Protein AF-A0A9P6NVT9-F1 (afdb_monomer)

Radius of gyration: 35.94 Å; Cα contacts (8 Å, |Δi|>4): 83; chains: 1; bounding box: 70×38×119 Å

Organism: NCBI:txid708437

Foldseek 3Di:
DVVVVVVVLVVVLVPDDPPDDSVVVSVVVVVVVVLQLDDDDPVVVVVLVVLLVVLVVLLVVLVVVVVVCVVVVNLDQWDQDPVRQIDGPCVNLVSVLSNVLSVLSNVLSVVVVCVSVVNDDCVVSVVSVVVSVVSVVVSVCVVVVSVVVRVVVVVVVVVVVVVVVVVVVVVVVVVVVVVVVVVVVVVVVVVD

Sequence (192 aa):
MLPYISRQVENFISSIPPNTNAYLKTAEYLKALLVQPRPVPQWAKWFDYWVIVAAILMLVQGGYLLYLRIRTRRLQIFGMNSLALFKIEISNAGTILSMSYSALTVVDRIFRQFVRAGFQDQSKQLIIFATKFLVLLMWSCVVVGVGLCLLLCLDYDKRILQGSESTAKQNSVRDVMAHELLVGNNAHMAGL

Mean predicted aligned error: 14.39 Å

Secondary structure (DSSP, 8-state):
-HHHHHHHHHHHHTTS-TTS-HHHHHHHHHHHHHHS-----HHHHHHHHHHHHHHHHHHHHHHHHHHHHHHTT---SEEE-TTS-EEE-HHHHHHHHHHHHHHHHHHHHHHHHHHHTTSS-HHHHHHHHHHHHHHHHHHHHHHHHHHHHHHHHHHHHHHHHHHHHHHHHHHHHHHHHHHHHHHHHHHHHTT-

Solvent-accessible surface area (backbone atoms only — not comparable to full-atom values): 10703 Å² total; per-residue (Å²): 116,69,72,61,53,51,53,54,51,52,58,49,62,75,67,55,60,92,91,52,67,61,67,61,54,48,50,52,48,47,50,53,60,69,70,47,71,74,82,73,56,68,70,60,53,54,52,52,50,51,52,44,52,52,28,51,51,44,30,52,54,26,48,51,54,48,50,54,27,58,76,68,70,61,75,50,53,69,42,67,44,100,82,69,44,83,39,69,37,60,72,54,49,50,36,54,48,48,26,54,50,22,53,47,50,45,52,45,51,54,49,49,52,41,34,64,71,68,78,45,67,67,67,63,52,52,52,51,55,51,51,52,51,50,54,54,50,52,53,50,50,52,54,52,49,52,52,50,52,52,52,53,51,53,53,51,52,53,52,50,54,54,51,52,53,53,51,52,54,52,49,54,54,50,54,54,52,55,50,50,52,54,52,55,54,53,58,63,65,75,75,117

pLDDT: mean 78.31, std 9.19, range [44.03, 92.69]

Structure (mmCIF, N/CA/C/O backbone):
data_AF-A0A9P6NVT9-F1
#
_entry.id   AF-A0A9P6NVT9-F1
#
loop_
_atom_site.group_PDB
_atom_site.id
_atom_site.type_symbol
_atom_site.label_atom_id
_atom_site.label_alt_id
_atom_site.label_comp_id
_atom_site.label_asym_id
_atom_site.label_entity_id
_atom_site.label_seq_id
_atom_site.pdbx_PDB_ins_code
_atom_site.Cartn_x
_atom_site.Cartn_y
_atom_site.Cartn_z
_atom_site.occupancy
_atom_site.B_iso_or_equiv
_atom_site.auth_seq_id
_atom_site.auth_comp_id
_atom_site.auth_asym_id
_atom_site.auth_atom_id
_atom_site.pdbx_PDB_model_num
ATOM 1 N N . MET A 1 1 ? 26.664 -4.234 -10.304 1.00 44.03 1 MET A N 1
ATOM 2 C CA . MET A 1 1 ? 25.949 -3.414 -11.314 1.00 44.03 1 MET A CA 1
ATOM 3 C C . MET A 1 1 ? 26.855 -2.349 -11.946 1.00 44.03 1 MET A C 1
ATOM 5 O O . MET A 1 1 ? 26.974 -2.356 -13.160 1.00 44.03 1 MET A O 1
ATOM 9 N N . LEU A 1 2 ? 27.559 -1.517 -11.167 1.00 51.88 2 LEU A N 1
ATOM 10 C CA . LEU A 1 2 ? 28.620 -0.607 -11.652 1.00 51.88 2 LEU A CA 1
ATOM 11 C C . LEU A 1 2 ? 29.811 -1.272 -12.395 1.00 51.88 2 LEU A C 1
ATOM 13 O O . LEU A 1 2 ? 30.176 -0.764 -13.451 1.00 51.88 2 LEU A O 1
ATOM 17 N N . PRO A 1 3 ? 30.373 -2.422 -11.955 1.00 59.25 3 PRO A N 1
ATOM 18 C CA . PRO A 1 3 ? 31.569 -2.994 -12.598 1.00 59.25 3 PRO A CA 1
ATOM 19 C C . PRO A 1 3 ? 31.325 -3.575 -14.000 1.00 59.25 3 PRO A C 1
ATOM 21 O O . PRO A 1 3 ? 32.262 -3.764 -14.763 1.00 59.25 3 PRO A O 1
ATOM 24 N N . TYR A 1 4 ? 30.072 -3.867 -14.361 1.00 67.38 4 TYR A N 1
ATOM 25 C CA . TYR A 1 4 ? 29.729 -4.337 -15.708 1.00 67.38 4 TYR A CA 1
ATOM 26 C C . TYR A 1 4 ? 29.662 -3.178 -16.711 1.00 67.38 4 TYR A C 1
ATOM 28 O O . TYR A 1 4 ? 30.106 -3.308 -17.847 1.00 67.38 4 TYR A O 1
ATOM 36 N N . ILE A 1 5 ? 29.138 -2.032 -16.265 1.00 65.12 5 ILE A N 1
ATOM 37 C CA . ILE A 1 5 ? 29.040 -0.820 -17.081 1.00 65.12 5 ILE A CA 1
ATOM 38 C C . ILE A 1 5 ? 30.437 -0.243 -17.319 1.00 65.12 5 ILE A C 1
ATOM 40 O O . ILE A 1 5 ? 30.725 0.132 -18.451 1.00 65.12 5 ILE A O 1
ATOM 44 N N . SER A 1 6 ? 31.320 -0.241 -16.307 1.00 71.81 6 SER A N 1
ATOM 45 C CA . SER A 1 6 ? 32.698 0.241 -16.502 1.00 71.81 6 SER A CA 1
ATOM 46 C C . SER A 1 6 ? 33.425 -0.584 -17.565 1.00 71.81 6 SER A C 1
ATOM 48 O O . SER A 1 6 ? 33.927 -0.003 -18.515 1.00 71.81 6 SER A O 1
ATOM 50 N N . ARG A 1 7 ? 33.338 -1.923 -17.525 1.00 72.81 7 ARG A N 1
ATOM 51 C CA . ARG A 1 7 ? 33.960 -2.791 -18.543 1.00 72.81 7 ARG A CA 1
ATOM 52 C C . ARG A 1 7 ? 33.432 -2.564 -19.961 1.00 72.81 7 ARG A C 1
ATOM 54 O O . ARG A 1 7 ? 34.207 -2.600 -20.910 1.00 72.81 7 ARG A O 1
ATOM 61 N N . GLN A 1 8 ? 32.127 -2.342 -20.136 1.00 72.38 8 GLN A N 1
ATOM 62 C CA . GLN A 1 8 ? 31.577 -2.046 -21.467 1.00 72.38 8 GLN A CA 1
ATOM 63 C C . GLN A 1 8 ? 32.012 -0.674 -21.987 1.00 72.38 8 GLN A C 1
ATOM 65 O O . GLN A 1 8 ? 32.278 -0.529 -23.177 1.00 72.38 8 GLN A O 1
ATOM 70 N N . VAL A 1 9 ? 32.089 0.321 -21.103 1.00 76.00 9 VAL A N 1
ATOM 71 C CA . VAL A 1 9 ? 32.542 1.670 -21.454 1.00 76.00 9 VAL A CA 1
ATOM 72 C C . VAL A 1 9 ? 34.045 1.674 -21.747 1.00 76.00 9 VAL A C 1
ATOM 74 O O . VAL A 1 9 ? 34.460 2.266 -22.734 1.00 76.00 9 VAL A O 1
ATOM 77 N N . GLU A 1 10 ? 34.848 0.950 -20.970 1.00 79.00 10 GLU A N 1
ATOM 78 C CA . GLU A 1 10 ? 36.290 0.773 -21.187 1.00 79.00 10 GLU A CA 1
ATOM 79 C C . GLU A 1 10 ? 36.585 0.104 -22.537 1.00 79.00 10 GLU A C 1
ATOM 81 O O . GLU A 1 10 ? 37.401 0.610 -23.307 1.00 79.00 10 GLU A O 1
ATOM 86 N N . ASN A 1 11 ? 35.867 -0.973 -22.873 1.00 79.81 11 ASN A N 1
ATOM 87 C CA . ASN A 1 11 ? 35.994 -1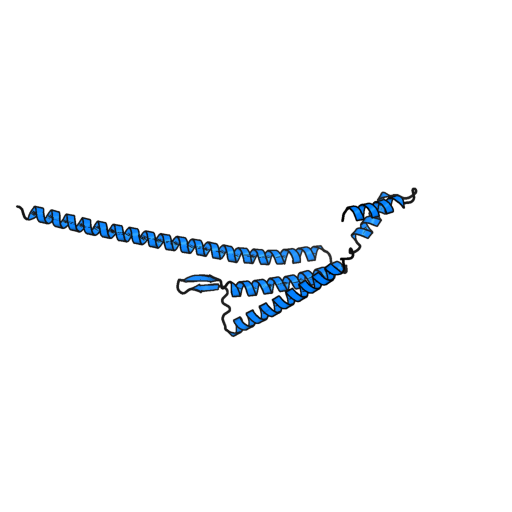.650 -24.168 1.00 79.81 11 ASN A CA 1
ATOM 88 C C . ASN A 1 11 ? 35.531 -0.780 -25.346 1.00 79.81 11 ASN A C 1
ATOM 90 O O . ASN A 1 11 ? 36.027 -0.924 -26.461 1.00 79.81 11 ASN A O 1
ATOM 94 N N . PHE A 1 12 ? 34.568 0.117 -25.121 1.00 79.06 12 PHE A N 1
ATOM 95 C CA . PHE A 1 12 ? 34.131 1.059 -26.145 1.00 79.06 12 PHE A CA 1
ATOM 96 C C . PHE A 1 12 ? 35.175 2.157 -26.363 1.00 79.06 12 PHE A C 1
ATOM 98 O O . PHE A 1 12 ? 35.552 2.404 -27.505 1.00 79.06 12 PHE A O 1
ATOM 105 N N . ILE A 1 13 ? 35.695 2.760 -25.287 1.00 78.06 13 ILE A N 1
ATOM 106 C CA . ILE A 1 13 ? 36.722 3.812 -25.341 1.00 78.06 13 ILE A CA 1
ATOM 107 C C . ILE A 1 13 ? 37.986 3.312 -26.056 1.00 78.06 13 ILE A C 1
ATOM 109 O O . ILE A 1 13 ? 38.545 4.043 -26.871 1.00 78.06 13 ILE A O 1
ATOM 113 N N . SER A 1 14 ? 38.399 2.062 -25.820 1.00 80.12 14 SER A N 1
ATOM 114 C CA . SER A 1 14 ? 39.564 1.461 -26.486 1.00 80.12 14 SER A CA 1
ATOM 115 C C . SER A 1 14 ? 39.353 1.157 -27.977 1.00 80.12 14 SER A C 1
ATOM 117 O O . SER A 1 14 ? 40.328 0.997 -28.706 1.00 80.12 14 SER A O 1
ATOM 119 N N . SER A 1 15 ? 38.102 1.121 -28.451 1.00 83.19 15 SER A N 1
ATOM 120 C CA . SER A 1 15 ? 37.749 0.901 -29.863 1.00 83.19 15 SER A CA 1
ATOM 121 C C . SER A 1 15 ? 37.615 2.192 -30.688 1.00 83.19 15 SER A C 1
ATOM 123 O O . SER A 1 15 ? 37.364 2.135 -31.894 1.00 83.19 15 SER A O 1
ATOM 125 N N . ILE A 1 16 ? 37.762 3.368 -30.062 1.00 81.06 16 ILE A N 1
ATOM 126 C CA . ILE A 1 16 ? 37.580 4.662 -30.733 1.00 81.06 16 ILE A CA 1
ATOM 127 C C . ILE A 1 16 ? 38.804 4.974 -31.614 1.00 81.06 16 ILE A C 1
ATOM 129 O O . ILE A 1 16 ? 39.930 4.984 -31.114 1.00 81.06 16 ILE A O 1
ATOM 133 N N . PRO A 1 17 ? 38.618 5.291 -32.912 1.00 79.81 17 PRO A N 1
ATOM 134 C CA . PRO A 1 17 ? 39.716 5.711 -33.774 1.00 79.81 17 PRO A CA 1
ATOM 135 C C . PRO A 1 17 ? 40.359 7.008 -33.254 1.00 79.81 17 PRO A C 1
ATOM 137 O O . PRO A 1 17 ? 39.629 7.939 -32.904 1.00 79.81 17 PRO A O 1
ATOM 140 N N . PRO A 1 18 ? 41.697 7.143 -33.295 1.00 73.75 18 PRO A N 1
ATOM 141 C CA . PRO A 1 18 ? 42.408 8.310 -32.757 1.00 73.75 18 PRO A CA 1
ATOM 142 C C . PRO A 1 18 ? 42.093 9.626 -33.490 1.00 73.75 18 PRO A C 1
ATOM 144 O O . PRO A 1 18 ? 42.435 10.699 -33.007 1.00 73.75 18 PRO A O 1
ATOM 147 N N . ASN A 1 19 ? 41.417 9.558 -34.642 1.00 77.19 19 ASN A N 1
ATOM 148 C CA . ASN A 1 19 ? 41.051 10.706 -35.471 1.00 77.19 19 ASN A CA 1
ATOM 149 C C . ASN A 1 19 ? 39.618 11.222 -35.210 1.00 77.19 19 ASN A C 1
ATOM 151 O O . ASN A 1 19 ? 39.036 11.920 -36.034 1.00 77.19 19 ASN A O 1
ATOM 155 N N . THR A 1 20 ? 38.971 10.822 -34.113 1.00 76.56 20 THR A N 1
ATOM 156 C CA . THR A 1 20 ? 37.611 11.276 -33.780 1.00 76.56 20 THR A CA 1
ATOM 157 C C . THR A 1 20 ? 37.537 11.737 -32.331 1.00 76.56 20 THR A C 1
ATOM 159 O O . THR A 1 20 ? 38.194 11.176 -31.460 1.00 76.56 20 THR A O 1
ATOM 162 N N . ASN A 1 21 ? 36.713 12.750 -32.049 1.00 81.62 21 ASN A N 1
ATOM 163 C CA . ASN A 1 21 ? 36.517 13.242 -30.688 1.00 81.62 21 ASN A CA 1
ATOM 164 C C . ASN A 1 21 ? 35.882 12.148 -29.804 1.00 81.62 21 ASN A C 1
ATOM 166 O O . ASN A 1 21 ? 34.680 11.875 -29.884 1.00 81.62 21 ASN A O 1
ATOM 170 N N . ALA A 1 22 ? 36.708 11.530 -28.957 1.00 76.50 22 ALA A N 1
ATOM 171 C CA . ALA A 1 22 ? 36.315 10.429 -28.086 1.00 76.50 22 ALA A CA 1
ATOM 172 C C . ALA A 1 22 ? 35.242 10.831 -27.067 1.00 76.50 22 ALA A C 1
ATOM 174 O O . ALA A 1 22 ? 34.362 10.026 -26.761 1.00 76.50 22 ALA A O 1
ATOM 175 N N . TYR A 1 23 ? 35.247 12.081 -26.595 1.00 77.88 23 TYR A N 1
ATOM 176 C CA . TYR A 1 23 ? 34.236 12.581 -25.661 1.00 77.88 23 TYR A CA 1
ATOM 177 C C . TYR A 1 23 ? 32.861 12.668 -26.318 1.00 77.88 23 TYR A C 1
ATOM 179 O O . TYR A 1 23 ? 31.871 12.251 -25.719 1.00 77.88 23 TYR A O 1
ATOM 187 N N . LEU A 1 24 ? 32.803 13.143 -27.567 1.00 81.88 24 LEU A N 1
ATOM 188 C CA . LEU A 1 24 ? 31.550 13.258 -28.314 1.00 81.88 24 LEU A CA 1
ATOM 189 C C . LEU A 1 24 ? 30.936 11.873 -28.570 1.00 81.88 24 LEU A C 1
ATOM 191 O O . LEU A 1 24 ? 29.777 11.641 -28.234 1.00 81.88 24 LEU A O 1
ATOM 195 N N . LYS A 1 25 ? 31.737 10.920 -29.067 1.00 79.38 25 LYS A N 1
ATOM 196 C CA . LYS A 1 25 ? 31.271 9.547 -29.325 1.00 79.38 25 LYS A CA 1
ATOM 197 C C . LYS A 1 25 ? 30.894 8.793 -28.055 1.00 79.38 25 LYS A C 1
ATOM 199 O O . LYS A 1 25 ? 29.916 8.052 -28.052 1.00 79.38 25 LYS A O 1
ATOM 204 N N . THR A 1 26 ? 31.633 8.994 -26.966 1.00 80.19 26 THR A N 1
ATOM 205 C CA . THR A 1 26 ? 31.296 8.386 -25.672 1.00 80.19 26 THR A CA 1
ATOM 206 C C . THR A 1 26 ? 30.008 8.979 -25.110 1.00 80.19 26 THR A C 1
ATOM 208 O O . THR A 1 26 ? 29.191 8.238 -24.575 1.00 80.19 26 THR A O 1
ATOM 211 N N . ALA A 1 27 ? 29.770 10.283 -25.280 1.00 79.06 27 ALA A N 1
ATOM 212 C CA . ALA A 1 27 ? 28.525 10.926 -24.872 1.00 79.06 27 ALA A CA 1
ATOM 213 C C . ALA A 1 27 ? 27.319 10.447 -25.698 1.00 79.06 27 ALA A C 1
ATOM 215 O O . ALA A 1 27 ? 26.255 10.203 -25.132 1.00 79.06 27 ALA A O 1
ATOM 216 N N . GLU A 1 28 ? 27.474 10.270 -27.012 1.00 80.56 28 GLU A N 1
ATOM 217 C CA . GLU A 1 28 ? 26.438 9.688 -27.876 1.00 80.56 28 GLU A CA 1
ATOM 218 C C . GLU A 1 28 ? 26.151 8.226 -27.522 1.00 80.56 28 GLU A C 1
ATOM 220 O O . GLU A 1 28 ? 24.988 7.840 -27.397 1.00 80.56 28 GLU A O 1
ATOM 225 N N . TYR A 1 29 ? 27.192 7.432 -27.267 1.00 75.38 29 TYR A N 1
ATOM 226 C CA . TYR A 1 29 ? 27.058 6.046 -26.822 1.00 75.38 29 TYR A CA 1
ATOM 227 C C . TYR A 1 29 ? 26.389 5.946 -25.447 1.00 75.38 29 TYR A C 1
ATOM 229 O O . TYR A 1 29 ? 25.471 5.147 -25.268 1.00 75.38 29 TYR A O 1
ATOM 237 N N . LEU A 1 30 ? 26.764 6.800 -24.485 1.00 73.62 30 LEU A N 1
ATOM 238 C CA . LEU A 1 30 ? 26.096 6.863 -23.184 1.00 73.62 30 LEU A CA 1
ATOM 239 C C . LEU A 1 30 ? 24.629 7.252 -23.340 1.00 73.62 30 LEU A C 1
ATOM 241 O O . LEU A 1 30 ? 23.780 6.617 -22.724 1.00 73.62 30 LEU A O 1
ATOM 245 N N . LYS A 1 31 ? 24.318 8.260 -24.165 1.00 75.62 31 LYS A N 1
ATOM 246 C CA . LYS A 1 31 ? 22.932 8.652 -24.455 1.00 75.62 31 LYS A CA 1
ATOM 247 C C . LYS A 1 31 ? 22.151 7.481 -25.048 1.00 75.62 31 LYS A C 1
ATOM 249 O O . LYS A 1 31 ? 21.054 7.207 -24.577 1.00 75.62 31 LYS A O 1
ATOM 254 N N . ALA A 1 32 ? 22.723 6.744 -25.996 1.00 72.88 32 ALA A N 1
ATOM 255 C CA . ALA A 1 32 ? 22.091 5.559 -26.570 1.00 72.88 32 ALA A CA 1
ATOM 256 C C . ALA A 1 32 ? 21.870 4.443 -25.526 1.00 72.88 32 ALA A C 1
ATOM 258 O O . ALA A 1 32 ? 20.787 3.861 -25.476 1.00 72.88 32 ALA A O 1
ATOM 259 N N . LEU A 1 33 ? 22.843 4.191 -24.640 1.00 68.38 33 LEU A N 1
ATOM 260 C CA . LEU A 1 33 ? 22.720 3.208 -23.553 1.00 68.38 33 LEU A CA 1
ATOM 261 C C . LEU A 1 33 ? 21.724 3.620 -22.464 1.00 68.38 33 LEU A C 1
ATOM 263 O O . LEU A 1 33 ? 21.087 2.761 -21.856 1.00 68.38 33 LEU A O 1
ATOM 267 N N . LEU A 1 34 ? 21.624 4.917 -22.177 1.00 65.31 34 LEU A N 1
ATOM 268 C CA . LEU A 1 34 ? 20.709 5.478 -21.182 1.00 65.31 34 LEU A CA 1
ATOM 269 C C . LEU A 1 34 ? 19.264 5.495 -21.691 1.00 65.31 34 LEU A C 1
ATOM 271 O O . LEU A 1 34 ? 18.344 5.318 -20.897 1.00 65.31 34 LEU A O 1
ATOM 275 N N . VAL A 1 35 ? 19.072 5.684 -22.999 1.00 64.19 35 VAL A N 1
ATOM 276 C CA . VAL A 1 35 ? 17.756 5.689 -23.654 1.00 64.19 35 VAL A CA 1
ATOM 277 C C . VAL A 1 35 ? 17.226 4.269 -23.877 1.00 64.19 35 VAL A C 1
ATOM 279 O O . VAL A 1 35 ? 16.013 4.065 -23.876 1.00 64.19 35 VAL A O 1
ATOM 282 N N . GLN A 1 36 ? 18.094 3.262 -24.021 1.00 60.53 36 GLN A N 1
ATOM 283 C CA . GLN A 1 36 ? 17.639 1.885 -24.203 1.00 60.53 36 GLN A CA 1
ATOM 284 C C . GLN A 1 36 ? 17.010 1.319 -22.914 1.00 60.53 36 GLN A C 1
ATOM 286 O O . GLN A 1 36 ? 17.677 1.253 -21.874 1.00 60.53 36 GLN A O 1
ATOM 291 N N . PRO A 1 37 ? 15.744 0.851 -22.951 1.00 58.94 37 PRO A N 1
ATOM 292 C CA . PRO A 1 37 ? 15.116 0.225 -21.799 1.00 58.94 37 PRO A CA 1
ATOM 293 C C . PRO A 1 37 ? 15.887 -1.046 -21.446 1.00 58.94 37 PRO A C 1
ATOM 295 O O . PRO A 1 37 ? 15.878 -2.041 -22.173 1.00 58.94 37 PRO A O 1
ATOM 298 N N . ARG A 1 38 ? 16.596 -0.998 -20.315 1.00 63.78 38 ARG A N 1
ATOM 299 C CA . ARG A 1 38 ? 17.444 -2.096 -19.851 1.00 63.78 38 ARG A CA 1
ATOM 300 C C . ARG A 1 38 ? 16.592 -3.372 -19.738 1.00 63.78 38 ARG A C 1
ATOM 302 O O . ARG A 1 38 ? 15.544 -3.332 -19.082 1.00 63.78 38 ARG A O 1
ATOM 309 N N . PRO A 1 39 ? 17.003 -4.502 -20.341 1.00 65.50 39 PRO A N 1
ATOM 310 C CA . PRO A 1 39 ? 16.203 -5.716 -20.311 1.00 65.50 39 PRO A CA 1
ATOM 311 C C . PRO A 1 39 ? 16.087 -6.212 -18.868 1.00 65.50 39 PRO A C 1
ATOM 313 O O . PRO A 1 39 ? 17.052 -6.666 -18.256 1.00 65.50 39 PRO A O 1
ATOM 316 N N . VAL A 1 40 ? 14.886 -6.090 -18.304 1.00 69.81 40 VAL A N 1
ATOM 317 C CA . VAL A 1 40 ? 14.557 -6.659 -16.994 1.00 69.81 40 VAL A CA 1
ATOM 318 C C . VAL A 1 40 ? 14.720 -8.181 -17.073 1.00 69.81 40 VAL A C 1
ATOM 320 O O . VAL A 1 40 ? 14.202 -8.784 -18.023 1.00 69.81 40 VAL A O 1
ATOM 323 N N . PRO A 1 41 ? 15.406 -8.815 -16.105 1.00 82.38 41 PRO A N 1
ATOM 324 C CA . PRO A 1 41 ? 15.599 -10.258 -16.120 1.00 82.38 41 PRO A CA 1
ATOM 325 C C . PRO A 1 41 ? 14.246 -10.981 -16.095 1.00 82.38 41 PRO A C 1
ATOM 327 O O . PRO A 1 41 ? 13.286 -10.513 -15.478 1.00 82.38 41 PRO A O 1
ATOM 330 N N . GLN A 1 42 ? 14.151 -12.121 -16.783 1.00 80.81 42 GLN A N 1
ATOM 331 C CA . GLN A 1 42 ? 12.874 -12.812 -17.009 1.00 80.81 42 GLN A CA 1
ATOM 332 C C . GLN A 1 42 ? 12.169 -13.220 -15.705 1.00 80.81 42 GLN A C 1
ATOM 334 O O . GLN A 1 42 ? 10.952 -13.083 -15.607 1.00 80.81 42 GLN A O 1
ATOM 339 N N . TRP A 1 43 ? 12.919 -13.632 -14.678 1.00 83.94 43 TRP A N 1
ATOM 340 C CA . TRP A 1 43 ? 12.359 -13.968 -13.362 1.00 83.94 43 TRP A CA 1
ATOM 341 C C . TRP A 1 43 ? 11.644 -12.774 -12.710 1.00 83.94 43 TRP A C 1
ATOM 343 O O . TRP A 1 43 ? 10.593 -12.937 -12.096 1.00 83.94 43 TRP A O 1
ATOM 353 N N . ALA A 1 44 ? 12.168 -11.558 -12.896 1.00 82.44 44 ALA A N 1
ATOM 354 C CA . ALA A 1 44 ? 11.572 -10.353 -12.333 1.00 82.44 44 ALA A CA 1
ATOM 355 C C . ALA A 1 44 ? 10.257 -10.003 -13.037 1.00 82.44 44 ALA A C 1
ATOM 357 O O . ALA A 1 44 ? 9.350 -9.484 -12.395 1.00 82.44 44 ALA A O 1
ATOM 358 N N . LYS A 1 45 ? 10.125 -10.327 -14.333 1.00 83.19 45 LYS A N 1
ATOM 359 C CA . LYS A 1 45 ? 8.861 -10.184 -15.073 1.00 83.19 45 LYS A CA 1
ATOM 360 C C . LYS A 1 45 ? 7.801 -11.143 -14.533 1.00 83.19 45 LYS A C 1
ATOM 362 O O . LYS A 1 45 ? 6.686 -10.712 -14.267 1.00 83.19 45 LYS A O 1
ATOM 367 N N . TRP A 1 46 ? 8.165 -12.409 -14.319 1.00 86.12 46 TRP A N 1
ATOM 368 C CA . TRP A 1 46 ? 7.273 -13.406 -13.720 1.00 86.12 46 TRP A CA 1
ATOM 369 C C . TRP A 1 46 ? 6.791 -12.987 -12.335 1.00 86.12 46 TRP A C 1
ATOM 371 O O . TRP A 1 46 ? 5.593 -13.029 -12.068 1.00 86.12 46 TRP A O 1
ATOM 381 N N . PHE A 1 47 ? 7.701 -12.517 -11.482 1.00 88.31 47 PHE A N 1
ATOM 382 C CA . PHE A 1 47 ? 7.335 -12.001 -10.166 1.00 88.31 47 PHE A CA 1
ATOM 383 C C . PHE A 1 47 ? 6.373 -10.807 -10.259 1.00 88.31 47 PHE A C 1
ATOM 385 O O . PHE A 1 47 ? 5.400 -10.741 -9.514 1.00 88.31 47 PHE A O 1
ATOM 392 N N . ASP A 1 48 ? 6.597 -9.890 -11.206 1.00 85.62 48 ASP A N 1
ATOM 393 C CA . ASP A 1 48 ? 5.704 -8.748 -11.446 1.00 85.62 48 ASP A CA 1
ATOM 394 C C . ASP A 1 48 ? 4.275 -9.207 -11.789 1.00 85.62 48 ASP A C 1
ATOM 396 O O . ASP A 1 48 ? 3.310 -8.688 -11.232 1.00 85.62 48 ASP A O 1
ATOM 400 N N . TYR A 1 49 ? 4.132 -10.220 -12.652 1.00 87.31 49 TYR A N 1
ATOM 401 C CA . TYR A 1 49 ? 2.827 -10.792 -12.997 1.00 87.31 49 TYR A CA 1
ATOM 402 C C . TYR A 1 49 ? 2.142 -11.443 -11.798 1.00 87.31 49 TYR A C 1
ATOM 404 O O . TYR A 1 49 ? 0.961 -11.191 -11.565 1.00 87.31 49 TYR A O 1
ATOM 412 N N . TRP A 1 50 ? 2.875 -12.223 -11.002 1.00 91.62 50 TRP A N 1
ATOM 413 C CA . TRP A 1 50 ? 2.335 -12.827 -9.783 1.00 91.62 50 TRP A CA 1
ATOM 414 C C . TRP A 1 50 ? 1.826 -11.778 -8.795 1.00 91.62 50 TRP A C 1
ATOM 416 O O . TRP A 1 50 ? 0.746 -11.940 -8.231 1.00 91.62 50 TRP A O 1
ATOM 426 N N . VAL A 1 51 ? 2.553 -10.671 -8.632 1.00 89.50 51 VAL A N 1
ATOM 427 C CA . VAL A 1 51 ? 2.121 -9.552 -7.784 1.00 89.50 51 VAL A CA 1
ATOM 428 C C . VAL A 1 51 ? 0.839 -8.908 -8.318 1.00 89.50 51 VAL A C 1
ATOM 430 O O . VAL A 1 51 ? -0.044 -8.582 -7.527 1.00 89.50 51 VAL A O 1
ATOM 433 N N . ILE A 1 52 ? 0.700 -8.746 -9.638 1.00 89.94 52 ILE A N 1
ATOM 434 C CA . ILE A 1 52 ? -0.530 -8.216 -10.251 1.00 89.94 52 ILE A CA 1
ATOM 435 C C . ILE A 1 52 ? -1.708 -9.160 -9.998 1.00 89.94 52 ILE A C 1
ATOM 437 O O . ILE A 1 52 ? -2.765 -8.709 -9.563 1.00 89.94 52 ILE A O 1
ATOM 441 N N . VAL A 1 53 ? -1.527 -10.465 -10.218 1.00 92.31 53 VAL A N 1
ATOM 442 C CA . VAL A 1 53 ? -2.569 -11.473 -9.973 1.00 92.31 53 VAL A CA 1
ATOM 443 C C . VAL A 1 53 ? -2.986 -11.473 -8.502 1.00 92.31 53 VAL A C 1
ATOM 445 O O . VAL A 1 53 ? -4.176 -11.410 -8.203 1.00 92.31 53 VAL A O 1
ATOM 448 N N . ALA A 1 54 ? -2.023 -11.469 -7.578 1.00 91.50 54 ALA A N 1
ATOM 449 C CA . ALA A 1 54 ? -2.300 -11.407 -6.146 1.00 91.50 54 ALA A CA 1
ATOM 450 C C . ALA A 1 54 ? -3.061 -10.128 -5.758 1.00 91.50 54 ALA A C 1
ATOM 452 O O . ALA A 1 54 ? -4.006 -10.188 -4.971 1.00 91.50 54 ALA A O 1
ATOM 453 N N . ALA A 1 55 ? -2.702 -8.980 -6.341 1.00 89.56 55 ALA A N 1
ATOM 454 C CA . ALA A 1 55 ? -3.430 -7.734 -6.129 1.00 89.56 55 ALA A CA 1
ATOM 455 C C . ALA A 1 55 ? -4.884 -7.854 -6.626 1.00 89.56 55 ALA A C 1
ATOM 457 O O . ALA A 1 55 ? -5.818 -7.574 -5.873 1.00 89.56 55 ALA A O 1
ATOM 458 N N . ILE A 1 56 ? -5.107 -8.364 -7.840 1.00 91.88 56 ILE A N 1
ATOM 459 C CA . ILE A 1 56 ? -6.461 -8.581 -8.374 1.00 91.88 56 ILE A CA 1
ATOM 460 C C . ILE A 1 56 ? -7.282 -9.480 -7.439 1.00 91.88 56 ILE A C 1
ATOM 462 O O . ILE A 1 56 ? -8.419 -9.141 -7.116 1.00 91.88 56 ILE A O 1
ATOM 466 N N . LEU A 1 57 ? -6.702 -10.575 -6.939 1.00 92.69 57 LEU A N 1
ATOM 467 C CA . LEU A 1 57 ? -7.372 -11.453 -5.976 1.00 92.69 57 LEU A CA 1
ATOM 468 C C . LEU A 1 57 ? -7.751 -10.715 -4.687 1.00 92.69 57 LEU A C 1
ATOM 470 O O . LEU A 1 57 ? -8.886 -10.842 -4.233 1.00 92.69 57 LEU A O 1
ATOM 474 N N . MET A 1 58 ? -6.858 -9.888 -4.133 1.00 91.25 58 MET A N 1
ATOM 475 C CA . MET A 1 58 ? -7.182 -9.057 -2.967 1.00 91.25 58 MET A CA 1
ATOM 476 C C . MET A 1 58 ? -8.298 -8.047 -3.252 1.00 91.25 58 MET A C 1
ATOM 478 O O . MET A 1 58 ? -9.123 -7.779 -2.381 1.00 91.25 58 MET A O 1
ATOM 482 N N . LEU A 1 59 ? -8.356 -7.504 -4.469 1.00 91.75 59 LEU A N 1
ATOM 483 C CA . LEU A 1 59 ? -9.404 -6.573 -4.879 1.00 91.75 59 LEU A CA 1
ATOM 484 C C . LEU A 1 59 ? -10.763 -7.277 -4.970 1.00 91.75 59 LEU A C 1
ATOM 486 O O . LEU A 1 59 ? -11.753 -6.756 -4.458 1.00 91.75 59 LEU A O 1
ATOM 490 N N . VAL A 1 60 ? -10.803 -8.478 -5.552 1.00 92.31 60 VAL A N 1
ATOM 491 C CA . VAL A 1 60 ? -12.013 -9.312 -5.623 1.00 92.31 60 VAL A CA 1
ATOM 492 C C . VAL A 1 60 ? -12.458 -9.745 -4.228 1.00 92.31 60 VAL A C 1
ATOM 494 O O . VAL A 1 60 ? -13.630 -9.596 -3.887 1.00 92.31 60 VAL A O 1
ATOM 497 N N . GLN A 1 61 ? -11.536 -10.227 -3.392 1.00 91.38 61 GLN A N 1
ATOM 498 C CA . GLN A 1 61 ? -11.832 -10.645 -2.021 1.00 91.38 61 GLN A CA 1
ATOM 499 C C . GLN A 1 61 ? -12.367 -9.478 -1.185 1.00 91.38 61 GLN A C 1
ATOM 501 O O . GLN A 1 61 ? -13.393 -9.611 -0.516 1.00 91.38 61 GLN A O 1
ATOM 506 N N . GLY A 1 62 ? -11.705 -8.322 -1.246 1.00 87.44 62 GLY A N 1
ATOM 507 C CA . GLY A 1 62 ? -12.161 -7.118 -0.565 1.00 87.44 62 GLY A CA 1
ATOM 508 C C . GLY A 1 62 ? -13.527 -6.659 -1.076 1.00 87.44 62 GLY A C 1
ATOM 509 O O . GLY A 1 62 ? -14.408 -6.359 -0.272 1.00 87.44 62 GLY A O 1
ATOM 510 N N . GLY A 1 63 ? -13.742 -6.693 -2.395 1.00 87.56 63 GLY A N 1
ATOM 511 C CA . GLY A 1 63 ? -15.021 -6.350 -3.018 1.00 87.56 63 GLY A CA 1
ATOM 512 C C . GLY A 1 63 ? -16.155 -7.274 -2.587 1.00 87.56 63 GLY A C 1
ATOM 513 O O . GLY A 1 63 ? -17.244 -6.800 -2.273 1.00 87.56 63 GLY A O 1
ATOM 514 N N . TYR A 1 64 ? -15.894 -8.577 -2.486 1.00 89.25 64 TYR A N 1
ATOM 515 C CA . TYR A 1 64 ? -16.863 -9.557 -2.002 1.00 89.25 64 TYR A CA 1
ATOM 516 C C . TYR A 1 64 ? -17.238 -9.325 -0.531 1.00 89.25 64 TYR A C 1
ATOM 518 O O . TYR A 1 64 ? -18.420 -9.314 -0.180 1.00 89.25 64 TYR A O 1
ATOM 526 N N . LEU A 1 65 ? -16.248 -9.068 0.330 1.00 87.12 65 LEU A N 1
ATOM 527 C CA . LEU A 1 65 ? -16.487 -8.734 1.737 1.00 87.12 65 LEU A CA 1
ATOM 528 C C . LEU A 1 65 ? -17.263 -7.422 1.887 1.00 87.12 65 LEU A C 1
ATOM 530 O O . LEU A 1 65 ? -18.185 -7.336 2.701 1.00 87.12 65 LEU A O 1
ATOM 534 N N . LEU A 1 66 ? -16.927 -6.411 1.085 1.00 86.12 66 LEU A N 1
ATOM 535 C CA . LEU A 1 66 ? -17.639 -5.141 1.069 1.00 86.12 66 LEU A CA 1
ATOM 536 C C . LEU A 1 66 ? -19.086 -5.335 0.607 1.00 86.12 66 LEU A C 1
ATOM 538 O O . LEU A 1 66 ? -20.002 -4.855 1.267 1.00 86.12 66 LEU A O 1
ATOM 542 N N . TYR A 1 67 ? -19.306 -6.103 -0.461 1.00 86.06 67 TYR A N 1
ATOM 543 C CA . TYR A 1 67 ? -20.634 -6.442 -0.971 1.00 86.06 67 TYR A CA 1
ATOM 544 C C . TYR A 1 67 ? -21.503 -7.137 0.087 1.00 86.06 67 TYR A C 1
ATOM 546 O O . TYR A 1 67 ? -22.635 -6.714 0.336 1.00 86.06 67 TYR A O 1
ATOM 554 N N . LEU A 1 68 ? -20.965 -8.150 0.773 1.00 86.19 68 LEU A N 1
ATOM 555 C CA . LEU A 1 68 ? -21.650 -8.825 1.881 1.00 86.19 68 LEU A CA 1
ATOM 556 C C . LEU A 1 68 ? -22.042 -7.844 2.995 1.00 86.19 68 LEU A C 1
ATOM 558 O O . LEU A 1 68 ? -23.142 -7.926 3.547 1.00 86.19 68 LEU A O 1
ATOM 562 N N . ARG A 1 69 ? -21.163 -6.891 3.317 1.00 83.06 69 ARG A N 1
ATOM 563 C CA . ARG A 1 69 ? -21.400 -5.884 4.361 1.00 83.06 69 ARG A CA 1
ATOM 564 C C . ARG A 1 69 ? -22.400 -4.809 3.953 1.00 83.06 69 ARG A C 1
ATOM 566 O O . ARG A 1 69 ? -23.203 -4.402 4.792 1.00 83.06 69 ARG A O 1
ATOM 573 N N . ILE A 1 70 ? -22.412 -4.402 2.681 1.00 82.25 70 ILE A N 1
ATOM 574 C CA . ILE A 1 70 ? -23.459 -3.539 2.109 1.00 82.25 70 ILE A CA 1
ATOM 575 C C . ILE A 1 70 ? -24.808 -4.241 2.255 1.00 82.25 70 ILE A C 1
ATOM 577 O O . ILE A 1 70 ? -25.753 -3.676 2.804 1.00 82.25 70 ILE A O 1
ATOM 581 N N . ARG A 1 71 ? -24.879 -5.506 1.824 1.00 86.19 71 ARG A N 1
ATOM 582 C CA . ARG A 1 71 ? -26.113 -6.299 1.841 1.00 86.19 71 ARG A CA 1
ATOM 583 C C . ARG A 1 71 ? -26.655 -6.521 3.254 1.00 86.19 71 ARG A C 1
ATOM 585 O O . ARG A 1 71 ? -27.863 -6.504 3.452 1.00 86.19 71 ARG A O 1
ATOM 592 N N . THR A 1 72 ? -25.775 -6.690 4.237 1.00 83.94 72 THR A N 1
ATOM 593 C CA . THR A 1 72 ? -26.147 -6.869 5.651 1.00 83.94 72 THR A CA 1
ATOM 594 C C . THR A 1 72 ? -26.324 -5.549 6.417 1.00 83.94 72 THR A C 1
ATOM 596 O O . THR A 1 72 ? -26.567 -5.585 7.621 1.00 83.94 72 THR A O 1
ATOM 599 N N . ARG A 1 73 ? -26.215 -4.387 5.745 1.00 72.00 73 ARG A N 1
ATOM 600 C CA . ARG A 1 73 ? -26.246 -3.031 6.337 1.00 72.00 73 ARG A CA 1
ATOM 601 C C . ARG A 1 73 ? -25.249 -2.824 7.488 1.00 72.00 73 ARG A C 1
ATOM 603 O O . ARG A 1 73 ? -25.459 -1.977 8.349 1.00 72.00 73 ARG A O 1
ATOM 610 N N . ARG A 1 74 ? -24.137 -3.565 7.492 1.00 70.75 74 ARG A N 1
ATOM 611 C CA . ARG A 1 74 ? -23.079 -3.470 8.515 1.00 70.75 74 ARG A CA 1
ATOM 612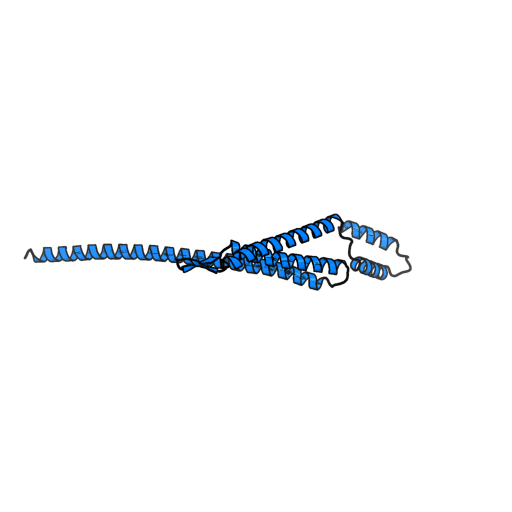 C C . ARG A 1 74 ? -21.873 -2.641 8.074 1.00 70.75 74 ARG A C 1
ATOM 614 O O . ARG A 1 74 ? -20.797 -2.764 8.649 1.00 70.75 74 ARG A O 1
ATOM 621 N N . LEU A 1 75 ? -22.028 -1.784 7.065 1.00 66.56 75 LEU A N 1
ATOM 622 C CA . LEU A 1 75 ? -21.001 -0.808 6.695 1.00 66.56 75 LEU A CA 1
ATOM 623 C C . LEU A 1 75 ? -21.002 0.392 7.644 1.00 66.56 75 LEU A C 1
ATOM 625 O O . LEU A 1 75 ? -21.337 1.510 7.264 1.00 66.56 75 LEU A O 1
ATOM 629 N N . GLN A 1 76 ? -20.602 0.163 8.888 1.00 67.88 76 GLN A N 1
ATOM 630 C CA . GLN A 1 76 ? -20.255 1.245 9.798 1.00 67.88 76 GLN A CA 1
ATOM 631 C C . GLN A 1 76 ? -18.737 1.255 9.949 1.00 67.88 76 GLN A C 1
ATOM 633 O O . GLN A 1 76 ? -18.143 0.344 10.520 1.00 67.88 76 GLN A O 1
ATOM 638 N N . ILE A 1 77 ? -18.093 2.255 9.342 1.00 64.69 77 ILE A N 1
ATOM 639 C CA . ILE A 1 77 ? -16.647 2.493 9.494 1.00 64.69 77 ILE A CA 1
ATOM 640 C C . ILE A 1 77 ? -16.398 3.162 10.849 1.00 64.69 77 ILE A C 1
ATOM 642 O O . ILE A 1 77 ? -15.486 2.779 11.580 1.00 64.69 77 ILE A O 1
ATOM 646 N N . PHE A 1 78 ? -17.274 4.107 11.187 1.00 64.50 78 PHE A N 1
ATOM 647 C CA . PHE A 1 78 ? -17.342 4.789 12.467 1.00 64.50 78 PHE A CA 1
ATOM 648 C C . PHE A 1 78 ? -18.699 4.486 13.096 1.00 64.50 78 PHE A C 1
ATOM 650 O O . PHE A 1 78 ? -19.737 4.682 12.463 1.00 64.50 78 PHE A O 1
ATOM 657 N N . GLY A 1 79 ? -18.685 3.983 14.323 1.00 64.62 79 GLY A N 1
ATOM 658 C CA . GLY A 1 79 ? -19.874 3.819 15.150 1.00 64.62 79 GLY A CA 1
ATOM 659 C C . GLY A 1 79 ? -19.629 4.405 16.533 1.00 64.62 79 GLY A C 1
ATOM 660 O O . GLY A 1 79 ? -18.486 4.50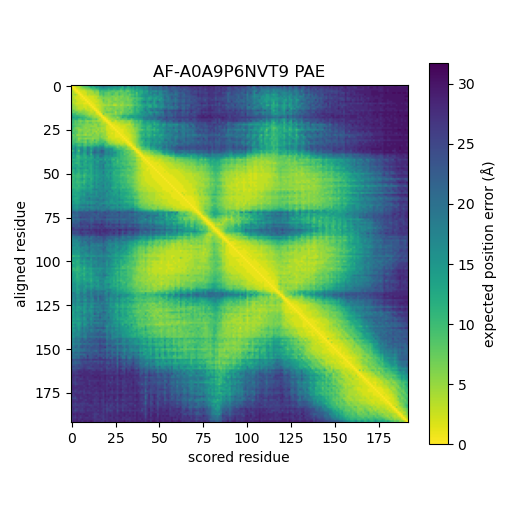2 16.971 1.00 64.62 79 GLY A O 1
ATOM 661 N N . MET A 1 80 ? -20.691 4.792 17.231 1.00 61.12 80 MET A N 1
ATOM 662 C CA . MET A 1 80 ? -20.624 5.059 18.669 1.00 61.12 80 MET A CA 1
ATOM 663 C C . MET A 1 80 ? -21.063 3.799 19.409 1.00 61.12 80 MET A C 1
ATOM 665 O O . MET A 1 80 ? -22.050 3.165 19.036 1.00 61.12 80 MET A O 1
ATOM 669 N N . ASN A 1 81 ? -20.307 3.401 20.428 1.00 66.62 81 ASN A N 1
ATOM 670 C CA . ASN A 1 81 ? -20.721 2.327 21.325 1.00 66.62 81 ASN A CA 1
ATOM 671 C C . ASN A 1 81 ? -21.826 2.823 22.284 1.00 66.62 81 ASN A C 1
ATOM 673 O O . ASN A 1 81 ? -22.041 4.029 22.390 1.00 66.62 81 ASN A O 1
ATOM 677 N N . SER A 1 82 ? -22.494 1.931 23.030 1.00 59.19 82 SER A N 1
ATOM 678 C CA . SER A 1 82 ? -23.536 2.324 24.008 1.00 59.19 82 SER A CA 1
ATOM 679 C C . SER A 1 82 ? -23.021 3.265 25.108 1.00 59.19 82 SER A C 1
ATOM 681 O O . SER A 1 82 ? -23.801 3.953 25.750 1.00 59.19 82 SER A O 1
ATOM 683 N N . LEU A 1 83 ? -21.699 3.306 25.293 1.00 66.69 83 LEU A N 1
ATOM 684 C CA . LEU A 1 83 ? -20.966 4.204 26.189 1.00 66.69 83 LEU A CA 1
ATOM 685 C C . LEU A 1 83 ? -20.577 5.539 25.516 1.00 66.69 83 LEU A C 1
ATOM 687 O O . LEU A 1 83 ? -19.699 6.234 26.008 1.00 66.69 83 LEU A O 1
ATOM 691 N N . ALA A 1 84 ? -21.140 5.858 24.346 1.00 64.50 84 ALA A N 1
ATOM 692 C CA . ALA A 1 84 ? -20.786 7.007 23.503 1.00 64.50 84 ALA A CA 1
ATOM 693 C C . ALA A 1 84 ? -19.309 7.075 23.044 1.00 64.50 84 ALA A C 1
ATOM 695 O O . ALA A 1 84 ? -18.899 8.054 22.424 1.00 64.50 84 ALA A O 1
ATOM 696 N N . LEU A 1 85 ? -18.510 6.024 23.268 1.00 67.88 85 LEU A N 1
ATOM 697 C CA . LEU A 1 85 ? -17.144 5.933 22.747 1.00 67.88 85 LEU A CA 1
ATOM 698 C C . LEU A 1 85 ? -17.139 5.724 21.227 1.00 67.88 85 LEU A C 1
ATOM 700 O O . LEU A 1 85 ? -17.837 4.847 20.710 1.00 67.88 85 LEU A O 1
ATOM 704 N N . PHE A 1 86 ? -16.281 6.470 20.526 1.00 68.50 86 PHE A N 1
ATOM 705 C CA . PHE A 1 86 ? -15.980 6.237 19.113 1.00 68.50 86 PHE A CA 1
ATOM 706 C C . PHE A 1 86 ? -15.365 4.846 18.920 1.00 68.50 86 PHE A C 1
ATOM 708 O O . PHE A 1 86 ? -14.294 4.540 19.436 1.00 68.50 86 PHE A O 1
ATOM 715 N N . LYS A 1 87 ? -16.034 4.000 18.141 1.00 70.44 87 LYS A N 1
ATOM 716 C CA . LYS A 1 87 ? -15.585 2.667 17.745 1.00 70.44 87 LYS A CA 1
ATOM 717 C C . LYS A 1 87 ? -15.276 2.680 16.251 1.00 70.44 87 LYS A C 1
ATOM 719 O O . LYS A 1 87 ? -16.168 2.887 15.428 1.00 70.44 87 LYS A O 1
ATOM 724 N N . ILE A 1 88 ? -14.020 2.414 15.901 1.00 70.94 88 ILE A N 1
ATOM 725 C CA . ILE A 1 88 ? -13.648 2.079 14.523 1.00 70.94 88 ILE A CA 1
ATOM 726 C C . ILE A 1 88 ? -13.782 0.573 14.349 1.00 70.94 88 ILE A C 1
ATOM 728 O O . ILE A 1 88 ? -13.160 -0.208 15.072 1.00 70.94 88 ILE A O 1
ATOM 732 N N . GLU A 1 89 ? -14.543 0.144 13.346 1.00 77.44 89 GLU A N 1
ATOM 733 C CA . GLU A 1 89 ? -14.514 -1.256 12.933 1.00 77.44 89 GLU A CA 1
ATOM 734 C C . GLU A 1 89 ? -13.276 -1.507 12.067 1.00 77.44 89 GLU A C 1
ATOM 736 O O . GLU A 1 89 ? -13.301 -1.351 10.845 1.00 77.44 89 GLU A O 1
ATOM 741 N N . ILE A 1 90 ? -12.181 -1.922 12.716 1.00 74.75 90 ILE A N 1
ATOM 742 C CA . ILE A 1 90 ? -10.880 -2.201 12.079 1.00 74.75 90 ILE A CA 1
ATOM 743 C C . ILE A 1 90 ? -11.036 -3.168 10.898 1.00 74.75 90 ILE A C 1
ATOM 745 O O . ILE A 1 90 ? -10.372 -3.017 9.877 1.00 74.75 90 ILE A O 1
ATOM 749 N N . SER A 1 91 ? -11.965 -4.124 10.988 1.00 77.81 91 SER A N 1
ATOM 750 C CA . SER A 1 91 ? -12.235 -5.056 9.892 1.00 77.81 91 SER A CA 1
ATOM 751 C C . SER A 1 91 ? -12.836 -4.367 8.657 1.00 77.81 91 SER A C 1
ATOM 753 O O . SER A 1 91 ? -12.486 -4.722 7.529 1.00 77.81 91 SER A O 1
ATOM 755 N N . ASN A 1 92 ? -13.710 -3.369 8.834 1.00 80.56 92 ASN A N 1
ATOM 756 C CA . ASN A 1 92 ? -14.297 -2.586 7.738 1.00 80.56 92 ASN A CA 1
ATOM 757 C C . ASN A 1 92 ? -13.261 -1.638 7.136 1.00 80.56 92 ASN A C 1
ATOM 759 O O . ASN A 1 92 ? -13.049 -1.656 5.924 1.00 80.56 92 ASN A O 1
ATOM 763 N N . ALA A 1 93 ? -12.558 -0.892 7.989 1.00 81.75 93 ALA A N 1
ATOM 764 C CA . ALA A 1 93 ? -11.488 0.012 7.580 1.00 81.75 93 ALA A CA 1
ATOM 765 C C . ALA A 1 93 ? -10.362 -0.729 6.834 1.00 81.75 93 ALA A C 1
ATOM 767 O O . ALA A 1 93 ? -9.959 -0.313 5.751 1.00 81.75 93 ALA A O 1
ATOM 768 N N . GLY A 1 94 ? -9.920 -1.881 7.346 1.00 82.88 94 GLY A N 1
ATOM 769 C CA . GLY A 1 94 ? -8.893 -2.713 6.716 1.00 82.88 94 GLY A CA 1
ATOM 770 C C . GLY A 1 94 ? -9.322 -3.300 5.367 1.00 82.88 94 GLY A C 1
ATOM 771 O O . GLY A 1 94 ? -8.504 -3.414 4.455 1.00 82.88 94 GLY A O 1
ATOM 772 N N . THR A 1 95 ? -10.610 -3.614 5.192 1.00 85.81 95 THR A N 1
ATOM 773 C CA . THR A 1 95 ? -11.140 -4.083 3.896 1.00 85.81 95 THR A CA 1
ATOM 774 C C . THR A 1 95 ? -11.109 -2.960 2.856 1.00 85.81 95 THR A C 1
ATOM 776 O O . THR A 1 95 ? -10.657 -3.163 1.734 1.00 85.81 95 THR A O 1
ATOM 779 N N . ILE A 1 96 ? -11.512 -1.744 3.233 1.00 85.12 96 ILE A N 1
ATOM 780 C CA . ILE A 1 96 ? -11.478 -0.574 2.339 1.00 85.12 96 ILE A CA 1
ATOM 781 C C . ILE A 1 96 ? -10.032 -0.181 2.003 1.00 85.12 96 ILE A C 1
ATOM 783 O O . ILE A 1 96 ? -9.712 0.115 0.849 1.00 85.12 96 ILE A O 1
ATOM 787 N N . LEU A 1 97 ? -9.137 -0.222 2.993 1.00 87.38 97 LEU A N 1
ATOM 788 C CA . LEU A 1 97 ? -7.712 0.034 2.805 1.00 87.38 97 LEU A CA 1
ATOM 789 C C . LEU A 1 97 ? -7.076 -0.977 1.846 1.00 87.38 97 LEU A C 1
ATOM 791 O O . LEU A 1 97 ? -6.416 -0.585 0.889 1.00 87.38 97 LEU A O 1
ATOM 795 N N . SER A 1 98 ? -7.297 -2.273 2.064 1.00 85.56 98 SER A N 1
ATOM 796 C CA . SER A 1 98 ? -6.743 -3.320 1.195 1.00 85.56 98 SER A CA 1
ATOM 797 C C . SER A 1 98 ? -7.293 -3.243 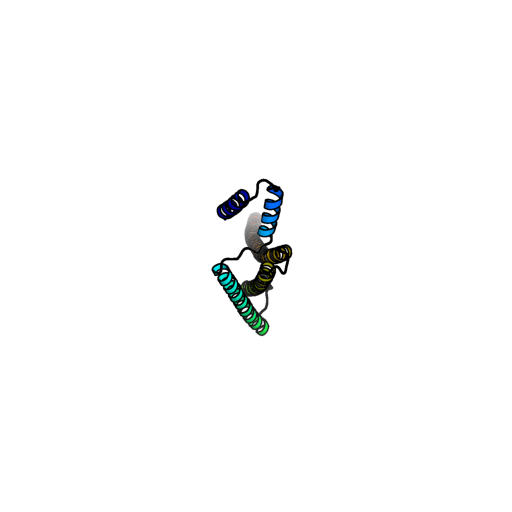-0.230 1.00 85.56 98 SER A C 1
ATOM 799 O O . SER A 1 98 ? -6.520 -3.368 -1.179 1.00 85.56 98 SER A O 1
ATOM 801 N N . MET A 1 99 ? -8.585 -2.943 -0.408 1.00 89.25 99 MET A N 1
ATOM 802 C CA . MET A 1 99 ? -9.167 -2.711 -1.734 1.00 89.25 99 MET A CA 1
ATOM 803 C C . MET A 1 99 ? -8.544 -1.508 -2.445 1.00 89.25 99 MET A C 1
ATOM 805 O O . MET A 1 99 ? -8.116 -1.626 -3.593 1.00 89.25 99 MET A O 1
ATOM 809 N N . SER A 1 100 ? -8.489 -0.354 -1.774 1.00 86.88 100 SER A N 1
ATOM 810 C CA . SER A 1 100 ? -7.959 0.883 -2.363 1.00 86.88 100 SER A CA 1
ATOM 811 C C . SER A 1 100 ? -6.467 0.767 -2.685 1.00 86.88 100 SER A C 1
ATOM 813 O O . SER A 1 100 ? -6.041 1.125 -3.785 1.00 86.88 100 SER A O 1
ATOM 815 N N . TYR A 1 101 ? -5.680 0.185 -1.778 1.00 88.31 101 TYR A N 1
ATOM 816 C CA . TYR A 1 101 ? -4.261 -0.083 -1.997 1.00 88.31 101 TYR A CA 1
ATOM 817 C C . TYR A 1 101 ? -4.027 -1.070 -3.147 1.00 88.31 101 TYR A C 1
ATOM 819 O O . TYR A 1 101 ? -3.134 -0.864 -3.975 1.00 88.31 101 TYR A O 1
ATOM 827 N N . SER A 1 102 ? -4.841 -2.124 -3.236 1.00 89.81 102 SER A N 1
ATOM 828 C CA . SER A 1 102 ? -4.744 -3.096 -4.321 1.00 89.81 102 SER A CA 1
ATOM 829 C C . SER A 1 102 ? -5.067 -2.475 -5.685 1.00 89.81 102 SER A C 1
ATOM 831 O O . SER A 1 102 ? -4.286 -2.627 -6.626 1.00 89.81 102 SER A O 1
ATOM 833 N N . ALA A 1 103 ? -6.144 -1.688 -5.785 1.00 88.75 103 ALA A N 1
ATOM 834 C CA . ALA A 1 103 ? -6.509 -0.984 -7.016 1.00 88.75 103 ALA A CA 1
ATOM 835 C C . ALA A 1 103 ? -5.373 -0.070 -7.506 1.00 88.75 103 ALA A C 1
ATOM 837 O O . ALA A 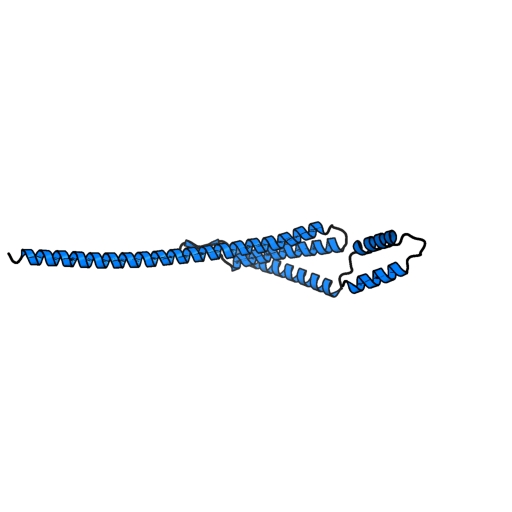1 103 ? -4.970 -0.138 -8.668 1.00 88.75 103 ALA A O 1
ATOM 838 N N . LEU A 1 104 ? -4.786 0.721 -6.600 1.00 87.62 104 LEU A N 1
ATOM 839 C CA . LEU A 1 104 ? -3.638 1.580 -6.910 1.00 87.62 104 LEU A CA 1
ATOM 840 C C . LEU A 1 104 ? -2.396 0.778 -7.311 1.00 87.62 104 LEU A C 1
ATOM 842 O O . LEU A 1 104 ? -1.644 1.202 -8.187 1.00 87.62 104 LEU A O 1
ATOM 846 N N . THR A 1 105 ? -2.185 -0.390 -6.702 1.00 88.44 105 THR A N 1
ATOM 847 C CA . THR A 1 105 ? -1.072 -1.282 -7.048 1.00 88.44 105 THR A CA 1
ATOM 848 C C . THR A 1 105 ? -1.222 -1.837 -8.461 1.00 88.44 105 THR A C 1
ATOM 850 O O . THR A 1 105 ? -0.246 -1.844 -9.206 1.00 88.44 105 THR A O 1
ATOM 853 N N . VAL A 1 106 ? -2.426 -2.250 -8.866 1.00 88.62 106 VAL A N 1
ATOM 854 C CA . VAL A 1 106 ? -2.686 -2.703 -10.243 1.00 88.62 106 VAL A CA 1
ATOM 855 C C . VAL A 1 106 ? -2.415 -1.571 -11.238 1.00 88.62 106 VAL A C 1
ATOM 857 O O . VAL A 1 106 ? -1.701 -1.781 -12.218 1.00 88.62 106 VAL A O 1
ATOM 860 N N . VAL A 1 107 ? -2.890 -0.354 -10.952 1.00 87.75 107 VAL A N 1
ATOM 861 C CA . VAL A 1 107 ? -2.652 0.821 -11.806 1.00 87.75 107 VAL A CA 1
ATOM 862 C C . VAL A 1 107 ? -1.154 1.149 -11.916 1.00 87.75 107 VAL A C 1
ATOM 864 O O . VAL A 1 107 ? -0.644 1.235 -13.030 1.00 87.75 107 VAL A O 1
ATOM 867 N N . ASP A 1 108 ? -0.413 1.251 -10.803 1.00 87.00 108 ASP A N 1
ATOM 868 C CA . ASP A 1 108 ? 1.051 1.485 -10.797 1.00 87.00 108 ASP A CA 1
ATOM 869 C C . ASP A 1 108 ? 1.791 0.446 -11.655 1.00 87.00 108 ASP A C 1
ATOM 871 O O . ASP A 1 108 ? 2.711 0.775 -12.407 1.00 87.00 108 ASP A O 1
ATOM 875 N N . ARG A 1 109 ? 1.371 -0.821 -11.587 1.00 85.00 109 ARG A N 1
ATOM 876 C CA . ARG A 1 109 ? 1.997 -1.917 -12.336 1.00 85.00 109 ARG A CA 1
ATOM 877 C C . ARG A 1 109 ? 1.698 -1.858 -13.831 1.00 85.00 109 ARG A C 1
ATOM 879 O O . ARG A 1 109 ? 2.621 -2.055 -14.619 1.00 85.00 109 ARG A O 1
ATOM 886 N N . ILE A 1 110 ? 0.469 -1.532 -14.228 1.00 84.56 110 ILE A N 1
ATOM 887 C CA . ILE A 1 110 ? 0.115 -1.326 -15.641 1.00 84.56 110 ILE A CA 1
ATOM 888 C C . ILE A 1 110 ? 0.924 -0.153 -16.214 1.00 84.56 110 ILE A C 1
ATOM 890 O O . ILE A 1 110 ? 1.573 -0.294 -17.249 1.00 84.56 110 ILE A O 1
ATOM 894 N N . PHE A 1 111 ? 0.988 0.975 -15.502 1.00 83.56 111 PHE A N 1
ATOM 895 C CA . PHE A 1 111 ? 1.780 2.135 -15.925 1.00 83.56 111 PHE A CA 1
ATOM 896 C C . PHE A 1 111 ? 3.276 1.815 -16.039 1.00 83.56 111 PHE A C 1
ATOM 898 O O . PHE A 1 111 ? 3.922 2.214 -17.006 1.00 83.56 111 PHE A O 1
ATOM 905 N N . ARG A 1 112 ? 3.833 1.018 -15.118 1.00 81.25 112 ARG A N 1
ATOM 906 C CA . ARG A 1 112 ? 5.216 0.516 -15.224 1.00 81.25 112 ARG A CA 1
ATOM 907 C C . ARG A 1 112 ? 5.465 -0.280 -16.498 1.00 81.25 112 ARG A C 1
ATOM 909 O O . ARG A 1 112 ? 6.562 -0.198 -17.046 1.00 81.25 112 ARG A O 1
ATOM 916 N N . GLN A 1 113 ? 4.492 -1.062 -16.962 1.00 81.25 113 GLN A N 1
ATOM 917 C CA . GLN A 1 113 ? 4.625 -1.808 -18.213 1.00 81.25 113 GLN A CA 1
ATOM 918 C C . GLN A 1 113 ? 4.652 -0.864 -19.421 1.00 81.25 113 GLN A C 1
ATOM 920 O O . GLN A 1 113 ? 5.517 -1.026 -20.280 1.00 81.25 113 GLN A O 1
ATOM 925 N N . PHE A 1 114 ? 3.807 0.172 -19.438 1.00 78.44 114 PHE A N 1
ATOM 926 C CA . PHE A 1 114 ? 3.815 1.198 -20.490 1.00 78.44 114 PHE A CA 1
ATOM 927 C C . PHE A 1 114 ? 5.115 2.011 -20.531 1.00 78.44 114 PHE A C 1
ATOM 929 O O . PHE A 1 114 ? 5.660 2.239 -21.610 1.00 78.44 114 PHE A O 1
ATOM 936 N N . VAL A 1 115 ? 5.656 2.390 -19.369 1.00 80.50 115 VAL A N 1
ATOM 937 C CA . VAL A 1 115 ? 6.953 3.084 -19.274 1.00 80.50 115 VAL A CA 1
ATOM 938 C C . VAL A 1 115 ? 8.094 2.182 -19.752 1.00 80.50 115 VAL A C 1
ATOM 940 O O . VAL A 1 115 ? 8.950 2.619 -20.515 1.00 80.50 115 VAL A O 1
ATOM 943 N N . ARG A 1 116 ? 8.099 0.896 -19.370 1.00 73.44 116 ARG A N 1
ATOM 944 C CA . ARG A 1 116 ? 9.104 -0.075 -19.851 1.00 73.44 116 ARG A CA 1
ATOM 945 C C . ARG A 1 116 ? 9.038 -0.310 -21.358 1.00 73.44 116 ARG A 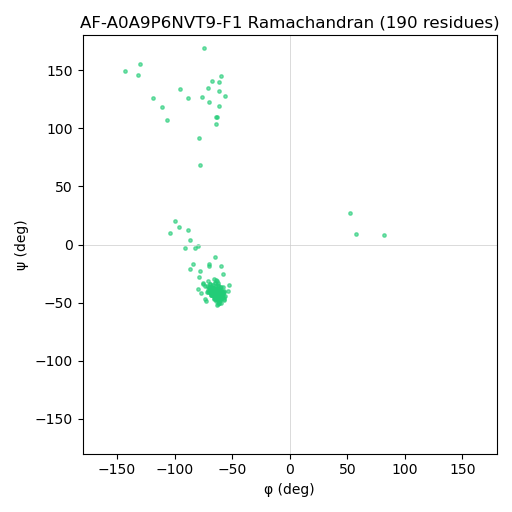C 1
ATOM 947 O O . ARG A 1 116 ? 10.067 -0.596 -21.958 1.00 73.44 116 ARG A O 1
ATOM 954 N N . ALA A 1 117 ? 7.851 -0.209 -21.946 1.00 75.06 117 ALA A N 1
ATOM 955 C CA . ALA A 1 117 ? 7.645 -0.314 -23.384 1.00 75.06 117 ALA A CA 1
ATOM 956 C C . ALA A 1 117 ? 7.996 0.982 -24.146 1.00 75.06 117 ALA A C 1
ATOM 958 O O . ALA A 1 117 ? 7.919 1.000 -25.369 1.00 75.06 117 ALA A O 1
ATOM 959 N N . GLY A 1 118 ? 8.411 2.046 -23.445 1.00 70.31 118 GLY A N 1
ATOM 960 C CA . GLY A 1 118 ? 8.853 3.306 -24.050 1.00 70.31 118 GLY A CA 1
ATOM 961 C C . GLY A 1 118 ? 7.722 4.258 -24.447 1.00 70.31 118 GLY A C 1
ATOM 962 O O . GLY A 1 118 ? 7.989 5.269 -25.085 1.00 70.31 118 GLY A O 1
ATOM 963 N N . PHE A 1 119 ? 6.471 3.972 -24.069 1.00 71.44 119 PHE A N 1
ATOM 964 C CA . PHE A 1 119 ? 5.315 4.801 -24.441 1.00 71.44 119 PHE A CA 1
ATOM 965 C C . PHE A 1 119 ? 5.085 6.007 -23.516 1.00 71.44 119 PHE A C 1
ATOM 967 O O . PHE A 1 119 ? 4.323 6.905 -23.870 1.00 71.44 119 PHE A O 1
ATOM 974 N N . GLN A 1 120 ? 5.677 6.029 -22.315 1.00 69.44 120 GLN A N 1
ATOM 975 C CA . GLN A 1 120 ? 5.449 7.087 -21.324 1.00 69.44 120 GLN A CA 1
ATOM 976 C C . GLN A 1 120 ? 6.698 7.457 -20.520 1.00 69.44 120 GLN A C 1
ATOM 978 O O . GLN A 1 120 ? 7.525 6.604 -20.199 1.00 69.44 120 GLN A O 1
ATOM 983 N N . ASP A 1 121 ? 6.755 8.727 -20.113 1.00 73.62 121 ASP A N 1
ATOM 984 C CA . ASP A 1 121 ? 7.791 9.275 -19.239 1.00 73.62 121 ASP A CA 1
ATOM 985 C C . ASP A 1 121 ? 7.727 8.708 -17.814 1.00 73.62 121 ASP A C 1
ATOM 987 O O . ASP A 1 121 ? 6.658 8.600 -17.199 1.00 73.62 121 ASP A O 1
ATOM 991 N N . GLN A 1 122 ? 8.902 8.445 -17.235 1.00 72.94 122 GLN A N 1
ATOM 992 C CA . GLN A 1 122 ? 9.059 7.949 -15.861 1.00 72.94 122 GLN A CA 1
ATOM 993 C C . GLN A 1 122 ? 8.448 8.873 -14.792 1.00 72.94 122 GLN A C 1
ATOM 995 O O . GLN A 1 122 ? 8.058 8.398 -13.723 1.00 72.94 122 GLN A O 1
ATOM 1000 N N . SER A 1 123 ? 8.311 10.174 -15.066 1.00 77.00 123 SER A N 1
ATOM 1001 C CA . SER A 1 123 ? 7.780 11.159 -14.114 1.00 77.00 123 SER A CA 1
ATOM 1002 C C . SER A 1 123 ? 6.353 10.834 -13.660 1.00 77.00 123 SER A C 1
ATOM 1004 O O . SER A 1 123 ? 6.043 10.926 -12.473 1.00 77.00 123 SER A O 1
ATOM 1006 N N . LYS A 1 124 ? 5.487 10.374 -14.575 1.00 73.31 124 LYS A N 1
ATOM 1007 C CA . LYS A 1 124 ? 4.093 10.011 -14.249 1.00 73.31 124 LYS A CA 1
ATOM 1008 C C . LYS A 1 124 ? 4.026 8.783 -13.340 1.00 73.31 124 LYS A C 1
ATOM 1010 O O . LYS A 1 124 ? 3.195 8.714 -12.438 1.00 73.31 124 LYS A O 1
ATOM 1015 N N . GLN A 1 125 ? 4.947 7.843 -13.532 1.00 76.81 125 GLN A N 1
ATOM 1016 C CA . GLN A 1 125 ? 5.056 6.643 -12.708 1.00 76.81 125 GLN A CA 1
ATOM 1017 C C . GLN A 1 125 ? 5.465 6.971 -11.264 1.00 76.81 125 GLN A C 1
ATOM 1019 O O . GLN A 1 125 ? 4.968 6.352 -10.327 1.00 76.81 125 GLN A O 1
ATOM 1024 N N . LEU A 1 126 ? 6.353 7.951 -11.073 1.00 79.62 126 LEU A N 1
ATOM 1025 C CA . LEU A 1 126 ? 6.781 8.417 -9.750 1.00 79.62 126 LEU A CA 1
ATOM 1026 C C . LEU A 1 126 ? 5.628 9.034 -8.954 1.00 79.62 126 LEU A C 1
ATOM 1028 O O . LEU A 1 126 ? 5.505 8.760 -7.762 1.00 79.62 126 LEU A O 1
ATOM 103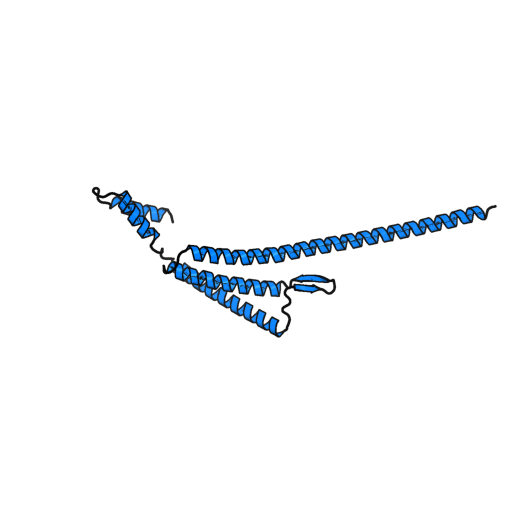2 N N . ILE A 1 127 ? 4.753 9.795 -9.617 1.00 83.00 127 ILE A N 1
ATOM 1033 C CA . ILE A 1 127 ? 3.565 10.384 -8.984 1.00 83.00 127 ILE A CA 1
ATOM 1034 C C . ILE A 1 127 ? 2.624 9.278 -8.496 1.00 83.00 127 ILE A C 1
ATOM 103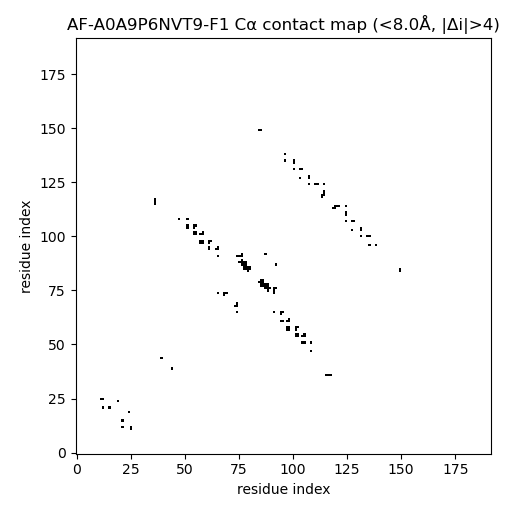6 O O . ILE A 1 127 ? 2.293 9.241 -7.315 1.00 83.00 127 ILE A O 1
ATOM 1040 N N . ILE A 1 128 ? 2.265 8.326 -9.364 1.00 82.50 128 ILE A N 1
ATOM 1041 C CA . ILE A 1 128 ? 1.376 7.206 -9.003 1.00 82.50 128 ILE A CA 1
ATOM 1042 C C . ILE A 1 128 ? 1.994 6.360 -7.879 1.00 82.50 128 ILE A C 1
ATOM 1044 O O . ILE A 1 128 ? 1.307 5.958 -6.934 1.00 82.50 128 ILE A O 1
ATOM 1048 N N . PHE A 1 129 ? 3.308 6.128 -7.945 1.00 82.44 129 PHE A N 1
ATOM 1049 C CA . PHE A 1 129 ? 4.040 5.439 -6.891 1.00 82.44 129 PHE A CA 1
ATOM 1050 C C . PHE A 1 129 ? 3.982 6.195 -5.564 1.00 82.44 129 PHE A C 1
ATOM 1052 O O . PHE A 1 129 ? 3.791 5.549 -4.546 1.00 82.44 129 PHE A O 1
ATOM 1059 N N . ALA A 1 130 ? 4.111 7.522 -5.545 1.00 83.94 130 ALA A N 1
ATOM 1060 C CA . ALA A 1 130 ? 4.011 8.311 -4.319 1.00 83.94 130 ALA A CA 1
ATOM 1061 C C . ALA A 1 130 ? 2.580 8.315 -3.754 1.00 83.94 130 ALA A C 1
ATOM 1063 O O . ALA A 1 130 ? 2.385 8.123 -2.552 1.00 83.94 130 ALA A O 1
ATOM 1064 N N . THR A 1 131 ? 1.567 8.446 -4.617 1.00 85.25 131 THR A N 1
ATOM 1065 C CA . THR A 1 131 ? 0.154 8.489 -4.213 1.00 85.25 131 THR A CA 1
ATOM 1066 C C . THR A 1 131 ? -0.264 7.249 -3.427 1.00 85.25 131 THR A C 1
ATOM 1068 O O . THR A 1 131 ? -0.961 7.373 -2.421 1.00 85.25 131 THR A O 1
ATOM 1071 N N . LYS A 1 132 ? 0.196 6.049 -3.806 1.00 81.94 132 LYS A N 1
ATOM 1072 C CA . LYS A 1 132 ? -0.172 4.826 -3.070 1.00 81.94 132 LYS A CA 1
ATOM 1073 C C . LYS A 1 132 ? 0.360 4.806 -1.629 1.00 81.94 132 LYS A C 1
ATOM 1075 O O . LYS A 1 132 ? -0.312 4.276 -0.747 1.00 81.94 132 LYS A O 1
ATOM 1080 N N . PHE A 1 133 ? 1.530 5.400 -1.373 1.00 82.94 133 PHE A N 1
ATOM 1081 C CA . PHE A 1 133 ? 2.077 5.517 -0.016 1.00 82.94 133 PHE A CA 1
ATOM 1082 C C . PHE A 1 133 ? 1.369 6.595 0.790 1.00 82.94 133 PHE A C 1
ATOM 1084 O O . PHE A 1 133 ? 1.165 6.400 1.983 1.00 82.94 133 PHE A O 1
ATOM 1091 N N . LEU A 1 134 ? 0.938 7.687 0.152 1.00 86.50 134 LEU A N 1
ATOM 1092 C CA . LEU A 1 134 ? 0.125 8.702 0.822 1.00 86.50 134 LEU A CA 1
ATOM 1093 C C . LEU A 1 134 ? -1.190 8.113 1.329 1.00 86.50 134 LEU A C 1
ATOM 1095 O O . LEU A 1 134 ? -1.588 8.409 2.449 1.00 86.50 134 LEU A O 1
ATOM 1099 N N . VAL A 1 135 ? -1.825 7.220 0.565 1.00 84.25 135 VAL A N 1
ATOM 1100 C CA . VAL A 1 135 ? -3.030 6.518 1.032 1.00 84.25 135 VAL A CA 1
ATOM 1101 C C . VAL A 1 135 ? -2.730 5.689 2.283 1.00 84.25 135 VAL A C 1
ATOM 1103 O O . VAL A 1 135 ? -3.444 5.815 3.274 1.00 84.25 135 VAL A O 1
ATOM 1106 N N . LEU A 1 136 ? -1.651 4.899 2.288 1.00 84.56 136 LEU A N 1
ATOM 1107 C CA . LEU A 1 136 ? -1.247 4.137 3.477 1.00 84.56 136 LEU A CA 1
ATOM 1108 C C . LEU A 1 136 ? -0.958 5.048 4.679 1.00 84.56 136 LEU A C 1
ATOM 1110 O O . LEU A 1 136 ? -1.406 4.762 5.789 1.00 84.56 136 LEU A O 1
ATOM 1114 N N . LEU A 1 137 ? -0.243 6.152 4.451 1.00 86.25 137 LEU A N 1
ATOM 1115 C CA . LEU A 1 137 ? 0.112 7.115 5.487 1.00 86.25 137 LEU A CA 1
ATOM 1116 C C . LEU A 1 137 ? -1.142 7.747 6.097 1.00 86.25 137 LEU A C 1
ATOM 1118 O O . LEU A 1 137 ? -1.307 7.713 7.313 1.00 86.25 137 LEU A O 1
ATOM 1122 N N . MET A 1 138 ? -2.069 8.222 5.265 1.00 84.62 138 MET A N 1
ATOM 1123 C CA . MET A 1 138 ? -3.332 8.807 5.718 1.00 84.62 138 MET A CA 1
ATOM 1124 C C . MET A 1 138 ? -4.130 7.831 6.584 1.00 84.62 138 MET A C 1
ATOM 1126 O O . MET A 1 138 ? -4.591 8.200 7.663 1.00 84.62 138 MET A O 1
ATOM 1130 N N . TRP A 1 139 ? -4.241 6.567 6.169 1.00 82.88 139 TRP A N 1
ATOM 1131 C CA . TRP A 1 139 ? -4.934 5.552 6.962 1.00 82.88 139 TRP A CA 1
ATOM 1132 C C . TRP A 1 139 ? -4.224 5.241 8.280 1.00 82.88 139 TRP A C 1
ATOM 1134 O O . TRP A 1 139 ? -4.888 5.103 9.306 1.00 82.88 139 TRP A O 1
ATOM 1144 N N . SER A 1 140 ? -2.889 5.190 8.285 1.00 83.56 140 SER A N 1
ATOM 1145 C CA . SER A 1 140 ? -2.124 5.009 9.523 1.00 83.56 140 SER A CA 1
ATOM 1146 C C . SER A 1 140 ? -2.338 6.168 10.501 1.00 83.56 140 SER A C 1
ATOM 1148 O O . SER A 1 140 ? -2.572 5.929 11.684 1.00 83.56 140 SER A O 1
ATOM 1150 N N . CYS A 1 141 ? -2.374 7.411 10.009 1.00 84.31 141 CYS A N 1
ATOM 1151 C CA . CYS A 1 141 ? -2.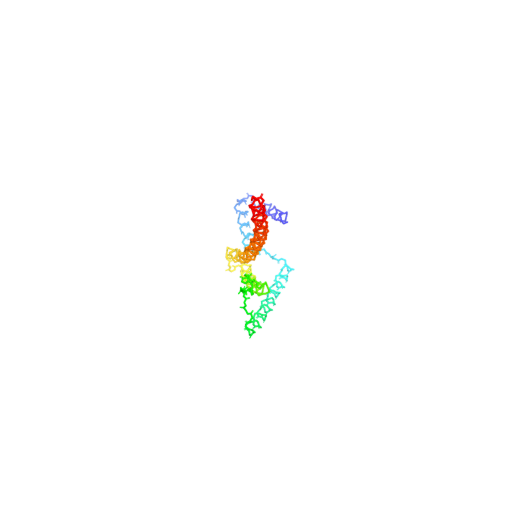644 8.590 10.825 1.00 84.31 141 CYS A CA 1
ATOM 1152 C C . CYS A 1 141 ? -4.059 8.569 11.408 1.00 84.31 141 CYS A C 1
ATOM 1154 O O . CYS A 1 141 ? -4.230 8.905 12.574 1.00 84.31 141 CYS A O 1
ATOM 1156 N N . VAL A 1 142 ? -5.064 8.137 10.641 1.00 81.81 142 VAL A N 1
ATOM 1157 C CA . VAL A 1 142 ? -6.442 8.004 11.144 1.00 81.81 142 VAL A CA 1
ATOM 1158 C C . VAL A 1 142 ? -6.522 6.952 12.251 1.00 81.81 142 VAL A C 1
ATOM 1160 O O . VAL A 1 142 ? -7.119 7.208 13.294 1.00 81.81 142 VAL A O 1
ATOM 1163 N N . VAL A 1 143 ? -5.894 5.787 12.066 1.00 80.25 143 VAL A N 1
ATOM 1164 C CA . VAL A 1 143 ? -5.914 4.711 13.072 1.00 80.25 143 VAL A CA 1
ATOM 1165 C C . VAL A 1 143 ? -5.175 5.130 14.345 1.00 80.25 143 VAL A C 1
ATOM 1167 O O . VAL A 1 143 ? -5.711 4.967 15.440 1.00 80.25 143 VAL A O 1
ATOM 1170 N N . VAL A 1 144 ? -3.974 5.703 14.214 1.00 83.75 144 VAL A N 1
ATOM 1171 C CA . VAL A 1 144 ? -3.174 6.163 15.360 1.00 83.75 144 VAL A CA 1
ATOM 1172 C C . VAL A 1 144 ? -3.846 7.343 16.056 1.00 83.75 144 VAL A C 1
ATOM 1174 O O . VAL A 1 144 ? -3.934 7.348 17.279 1.00 83.75 144 VAL A O 1
ATOM 1177 N N . GLY A 1 145 ? -4.361 8.312 15.298 1.00 83.00 145 GLY A N 1
ATOM 1178 C CA . GLY A 1 145 ? -5.038 9.488 15.837 1.00 83.00 145 GLY A CA 1
ATOM 1179 C C . GLY A 1 145 ? -6.274 9.114 16.647 1.00 83.00 145 GLY A C 1
ATOM 1180 O O . GLY A 1 145 ? -6.419 9.549 17.787 1.00 83.00 145 GLY A O 1
ATOM 1181 N N . VAL A 1 146 ? -7.129 8.238 16.113 1.00 78.50 146 VAL A N 1
ATOM 1182 C CA . VAL A 1 146 ? -8.320 7.787 16.846 1.00 78.50 146 VAL A CA 1
ATOM 1183 C C . VAL A 1 146 ? -7.952 6.894 18.032 1.00 78.50 146 VAL A C 1
ATOM 1185 O O . VAL A 1 146 ? -8.562 7.024 19.091 1.00 78.50 146 VAL A O 1
ATOM 1188 N N . GLY A 1 147 ? -6.922 6.051 17.908 1.00 78.94 147 GLY A N 1
ATOM 1189 C CA . GLY A 1 147 ? -6.397 5.271 19.032 1.00 78.94 147 GLY A CA 1
ATOM 1190 C C . GLY A 1 147 ? -5.870 6.148 20.172 1.00 78.94 147 GLY A C 1
ATOM 1191 O O . GLY A 1 147 ? -6.194 5.907 21.333 1.00 78.94 147 GLY A O 1
ATOM 1192 N N . LEU A 1 148 ? -5.117 7.203 19.850 1.00 83.69 148 LEU A N 1
ATOM 1193 C CA . LEU A 1 148 ? -4.603 8.156 20.833 1.00 83.69 148 LEU A CA 1
ATOM 1194 C C . LEU A 1 148 ? -5.742 8.939 21.501 1.00 83.69 148 LEU A C 1
ATOM 1196 O O . LEU A 1 148 ? -5.756 9.063 22.722 1.00 83.69 148 LEU A O 1
ATOM 1200 N N . CYS A 1 149 ? -6.731 9.405 20.731 1.00 81.69 149 CYS A N 1
ATOM 1201 C CA . CYS A 1 149 ? -7.922 10.055 21.284 1.00 81.69 149 CYS A CA 1
ATOM 1202 C C . CYS A 1 149 ? -8.690 9.136 22.244 1.00 81.69 149 CYS A C 1
ATOM 1204 O O . CYS A 1 149 ? -9.083 9.578 23.318 1.00 81.69 149 CYS A O 1
ATOM 1206 N N . LEU A 1 150 ? -8.861 7.856 21.901 1.00 79.56 150 LEU A N 1
ATOM 1207 C CA . LEU A 1 150 ? -9.498 6.868 22.779 1.00 79.56 150 LEU A CA 1
ATOM 1208 C C . LEU A 1 150 ? -8.733 6.678 24.092 1.00 79.56 150 LEU A C 1
ATOM 1210 O O . LEU A 1 150 ? -9.352 6.634 25.152 1.00 79.56 150 LEU A O 1
ATOM 1214 N N . LEU A 1 151 ? -7.401 6.597 24.035 1.00 82.31 151 LEU A N 1
ATOM 1215 C CA . LEU A 1 151 ? -6.565 6.491 25.233 1.00 82.31 151 LEU A CA 1
ATOM 1216 C C . LEU A 1 151 ? -6.687 7.731 26.122 1.00 82.31 151 LEU A C 1
ATOM 1218 O O . LEU A 1 151 ? -6.831 7.588 27.333 1.00 82.31 151 LEU A O 1
ATOM 1222 N N . LEU A 1 152 ? -6.691 8.928 25.530 1.00 85.38 152 LEU A N 1
ATOM 1223 C CA . LEU A 1 152 ? -6.878 10.179 26.268 1.00 85.38 152 LEU A CA 1
ATOM 1224 C C . LEU A 1 152 ? -8.270 10.262 26.909 1.00 85.38 152 LEU A C 1
ATOM 1226 O O . LEU A 1 152 ? -8.381 10.667 28.063 1.00 85.38 152 LEU A O 1
ATOM 1230 N N . CYS A 1 153 ? -9.322 9.837 26.206 1.00 81.44 153 CYS A N 1
ATOM 1231 C CA . CYS A 1 153 ? -10.675 9.792 26.762 1.00 81.44 153 CYS A CA 1
ATOM 1232 C C . CYS A 1 153 ? -10.793 8.794 27.922 1.00 81.44 153 CYS A C 1
ATOM 1234 O O . CYS A 1 153 ? -11.413 9.114 28.932 1.00 81.44 153 CYS A O 1
ATOM 1236 N N . LEU A 1 154 ? -10.178 7.612 27.809 1.00 82.38 154 LEU A N 1
ATOM 1237 C CA . LEU A 1 154 ? -10.165 6.622 28.891 1.00 82.38 154 LEU A CA 1
ATOM 1238 C C . LEU A 1 154 ? -9.349 7.092 30.101 1.00 82.38 154 LEU A C 1
ATOM 1240 O O . LEU A 1 154 ? -9.730 6.807 31.235 1.00 82.38 154 LEU A O 1
ATOM 1244 N N . ASP A 1 155 ? -8.239 7.803 29.882 1.00 84.94 155 ASP A N 1
ATOM 1245 C CA . ASP A 1 155 ? -7.461 8.390 30.980 1.00 84.94 155 ASP A CA 1
ATOM 1246 C C . ASP A 1 155 ? -8.254 9.496 31.687 1.00 84.94 155 ASP A C 1
ATOM 1248 O O . ASP A 1 155 ? -8.271 9.567 32.915 1.00 84.94 155 ASP A O 1
ATOM 1252 N N . TYR A 1 156 ? -8.971 10.322 30.923 1.00 82.44 156 TYR A N 1
ATOM 1253 C CA . TYR A 1 156 ? -9.818 11.377 31.471 1.00 82.44 156 TYR A CA 1
ATOM 1254 C C . TYR A 1 156 ? -10.969 10.819 32.321 1.00 82.44 156 TYR A C 1
ATOM 1256 O O . TYR A 1 156 ? -11.179 11.276 33.444 1.00 82.44 156 TYR A O 1
ATOM 1264 N N . ASP A 1 157 ? -11.664 9.791 31.830 1.00 83.94 157 ASP A N 1
ATOM 1265 C CA . ASP A 1 157 ? -12.766 9.146 32.555 1.00 83.94 157 ASP A CA 1
ATOM 1266 C C . ASP A 1 157 ? -12.289 8.504 33.871 1.00 83.94 157 ASP A C 1
ATOM 1268 O O . ASP A 1 157 ? -12.878 8.714 34.934 1.00 83.94 157 ASP A O 1
ATOM 1272 N N . LYS A 1 158 ? -11.130 7.827 33.847 1.00 82.44 158 LYS A N 1
ATOM 1273 C CA . LYS A 1 158 ? -10.493 7.297 35.065 1.00 82.44 158 LYS A CA 1
ATOM 1274 C C . LYS A 1 158 ? -10.187 8.387 36.091 1.00 82.44 158 LYS A C 1
ATOM 1276 O O . LYS A 1 158 ? -10.410 8.175 37.284 1.00 82.44 158 LYS A O 1
ATOM 1281 N N . ARG A 1 159 ? -9.690 9.548 35.651 1.00 84.38 159 ARG A N 1
ATOM 1282 C CA . ARG A 1 159 ? -9.394 10.678 36.547 1.00 84.38 159 ARG A CA 1
ATOM 1283 C C . ARG A 1 159 ? -10.659 11.268 37.168 1.00 84.38 159 ARG A C 1
ATOM 1285 O O . ARG A 1 159 ? -10.629 11.631 38.341 1.00 84.38 159 ARG A O 1
ATOM 1292 N N . ILE A 1 160 ? -11.766 11.333 36.426 1.00 83.44 160 ILE A N 1
ATOM 1293 C CA . ILE A 1 160 ? -13.056 11.794 36.963 1.00 83.44 160 ILE A CA 1
ATOM 1294 C C . ILE A 1 160 ? -13.573 10.842 38.042 1.00 83.44 160 ILE A C 1
ATOM 1296 O O . ILE A 1 160 ? -13.975 11.302 39.112 1.00 83.44 160 ILE A O 1
ATOM 1300 N N . LEU A 1 161 ? -13.526 9.531 37.796 1.00 81.44 161 LEU A N 1
ATOM 1301 C CA . LEU A 1 161 ? -13.993 8.536 38.764 1.00 81.44 161 LEU A CA 1
ATOM 1302 C C . LEU A 1 161 ? -13.207 8.616 40.078 1.00 81.44 161 LEU A C 1
ATOM 1304 O O . LEU A 1 161 ? -13.818 8.722 41.144 1.00 81.44 161 LEU A O 1
ATOM 1308 N N . GLN A 1 162 ? -11.874 8.688 39.997 1.00 80.94 162 GLN A N 1
ATOM 1309 C CA . GLN A 1 162 ? -11.013 8.885 41.170 1.00 80.94 162 GLN A CA 1
ATOM 1310 C C . GLN A 1 162 ? -11.299 10.214 41.887 1.00 80.94 162 GLN A C 1
ATOM 1312 O O . GLN A 1 162 ? -11.312 10.271 43.118 1.00 80.94 162 GLN A O 1
ATOM 1317 N N . GLY A 1 163 ? -11.574 11.280 41.129 1.00 80.25 163 GLY A N 1
ATOM 1318 C CA . GLY A 1 163 ? -11.972 12.576 41.674 1.00 80.25 163 GLY A CA 1
ATOM 1319 C C . GLY A 1 163 ? -13.280 12.516 42.466 1.00 80.25 163 GLY A C 1
ATOM 1320 O O . GLY A 1 163 ? -13.339 13.056 43.575 1.00 80.25 163 GLY A O 1
ATOM 1321 N N . SER A 1 164 ? -14.303 11.827 41.942 1.00 75.56 164 SER A N 1
ATOM 1322 C CA . SER A 1 164 ? -15.604 11.687 42.615 1.00 75.56 164 SER A CA 1
ATOM 1323 C C . SER A 1 164 ? -15.519 10.847 43.890 1.00 75.56 164 SER A C 1
ATOM 1325 O O . SER A 1 164 ? -16.145 11.175 44.896 1.00 75.56 164 SER A O 1
ATOM 1327 N N . GLU A 1 165 ? -14.689 9.801 43.887 1.00 77.25 165 GLU A N 1
ATOM 1328 C CA . GLU A 1 165 ? -14.524 8.915 45.038 1.00 77.25 165 GLU A CA 1
ATOM 1329 C C . GLU A 1 165 ? -13.811 9.648 46.184 1.00 77.25 165 GLU A C 1
ATOM 1331 O O . GLU A 1 165 ? -14.205 9.548 47.349 1.00 77.25 165 GLU A O 1
ATOM 1336 N N . SER A 1 166 ? -12.828 10.493 45.850 1.00 73.31 166 SER A N 1
ATOM 1337 C CA . SER A 1 166 ? -12.164 11.365 46.821 1.00 73.31 166 SER A CA 1
ATOM 1338 C C . SER A 1 166 ? -13.111 12.414 47.415 1.00 73.31 166 SER A C 1
ATOM 1340 O O . SER A 1 166 ? -13.053 12.675 48.618 1.00 73.31 166 SER A O 1
ATOM 1342 N N . THR A 1 167 ? -14.000 13.010 46.610 1.00 73.38 167 THR A N 1
ATOM 1343 C CA . THR A 1 167 ? -14.970 14.004 47.112 1.00 73.38 167 THR A CA 1
ATOM 1344 C C . THR A 1 167 ? -16.056 13.358 47.968 1.00 73.38 167 THR A C 1
ATOM 1346 O O . THR A 1 167 ? -16.409 13.904 49.012 1.00 73.38 167 THR A O 1
ATOM 1349 N N . ALA A 1 168 ? -16.539 12.172 47.588 1.00 73.75 168 ALA A N 1
ATOM 1350 C CA . ALA A 1 168 ? -17.496 11.407 48.384 1.00 73.75 168 ALA A CA 1
ATOM 1351 C C . ALA A 1 168 ? -16.918 11.038 49.759 1.00 73.75 168 ALA A C 1
ATOM 1353 O O . ALA A 1 168 ? -17.567 11.241 50.788 1.00 73.75 168 ALA A O 1
ATOM 1354 N N . LYS A 1 169 ? -15.661 10.578 49.797 1.00 77.69 169 LYS A N 1
ATOM 1355 C CA . LYS A 1 169 ? -14.973 10.244 51.050 1.00 77.69 169 LYS A CA 1
ATOM 1356 C C . LYS A 1 169 ? -14.773 11.473 51.940 1.00 77.69 169 LYS A C 1
ATOM 1358 O O . LYS A 1 169 ? -14.953 11.391 53.151 1.00 77.69 169 LYS A O 1
ATOM 1363 N N . GLN A 1 170 ? -14.456 12.626 51.352 1.00 79.69 170 GLN A N 1
ATOM 1364 C CA . GLN A 1 170 ? -14.244 13.866 52.098 1.00 79.69 170 GLN A CA 1
ATOM 1365 C C . GLN A 1 170 ? -15.545 14.469 52.652 1.00 79.69 170 GLN A C 1
ATOM 1367 O O . GLN A 1 170 ? -15.538 14.990 53.768 1.00 79.69 170 GLN A O 1
ATOM 1372 N N . ASN A 1 171 ? -16.660 14.352 51.925 1.00 80.06 171 ASN A N 1
ATOM 1373 C CA . ASN A 1 171 ? -17.977 14.755 52.426 1.00 80.06 171 ASN A CA 1
ATOM 1374 C C . ASN A 1 171 ? -18.445 13.844 53.568 1.00 80.06 171 ASN A C 1
ATOM 1376 O O . ASN A 1 171 ? -18.850 14.350 54.607 1.00 80.06 171 ASN A O 1
ATOM 1380 N N . SER A 1 172 ? -18.262 12.524 53.445 1.00 82.19 172 SER A N 1
ATOM 1381 C CA . SER A 1 172 ? -18.583 11.580 54.524 1.00 82.19 172 SER A CA 1
ATOM 1382 C C . SER A 1 172 ? -17.811 11.875 55.819 1.00 82.19 172 SER A C 1
ATOM 1384 O O . SER A 1 172 ? -18.398 11.870 56.898 1.00 82.19 172 SER A O 1
ATOM 1386 N N . VAL A 1 173 ? -16.516 12.201 55.733 1.00 83.56 173 VAL A N 1
ATOM 1387 C CA . VAL A 1 173 ? -15.716 12.592 56.912 1.00 83.56 173 VAL A CA 1
ATOM 1388 C C . VAL A 1 173 ? -16.207 13.912 57.517 1.00 83.56 173 VAL A C 1
ATOM 1390 O O . VAL A 1 173 ? -16.237 14.055 58.740 1.00 83.56 173 VAL A O 1
ATOM 1393 N N . ARG A 1 174 ? -16.605 14.879 56.681 1.00 81.75 174 ARG A N 1
ATOM 1394 C CA . ARG A 1 174 ? -17.134 16.170 57.142 1.00 81.75 174 ARG A CA 1
ATOM 1395 C C . ARG A 1 174 ? -18.466 16.006 57.880 1.00 81.75 174 ARG A C 1
ATOM 1397 O O . ARG A 1 174 ? -18.643 16.639 58.917 1.00 81.75 174 ARG A O 1
ATOM 1404 N N . ASP A 1 175 ? -19.348 15.138 57.394 1.00 81.81 175 ASP A N 1
ATOM 1405 C CA . ASP A 1 175 ? -20.650 14.874 58.016 1.00 81.81 175 ASP A CA 1
ATOM 1406 C C . ASP A 1 175 ? -20.501 14.195 59.387 1.00 81.81 175 ASP A C 1
ATOM 1408 O O . ASP A 1 175 ? -21.175 14.574 60.346 1.00 81.81 175 ASP A O 1
ATOM 1412 N N . VAL A 1 176 ? -19.554 13.257 59.520 1.00 84.12 176 VAL A N 1
ATOM 1413 C CA . VAL A 1 176 ? -19.222 12.628 60.812 1.00 84.12 176 VAL A CA 1
ATOM 1414 C C . VAL A 1 176 ? -18.682 13.662 61.809 1.00 84.12 176 VAL A C 1
ATOM 1416 O O . VAL A 1 176 ? -19.128 13.702 62.954 1.00 84.12 176 VAL A O 1
ATOM 1419 N N . MET A 1 177 ? -17.783 14.553 61.373 1.00 80.38 177 MET A N 1
ATOM 1420 C CA . MET A 1 177 ? -17.255 15.626 62.227 1.00 80.38 177 MET A CA 1
ATOM 1421 C C . MET A 1 177 ? -18.335 16.632 62.657 1.00 80.38 177 MET A C 1
ATOM 1423 O O . MET A 1 177 ? -18.335 17.086 63.800 1.00 80.38 177 MET A O 1
ATOM 1427 N N . ALA A 1 178 ? -19.269 16.977 61.767 1.00 80.56 178 ALA A N 1
ATOM 1428 C CA . ALA A 1 178 ? -20.381 17.869 62.094 1.00 80.56 178 ALA A CA 1
ATOM 1429 C C . ALA A 1 178 ? -21.327 17.250 63.139 1.00 80.56 178 ALA A C 1
ATOM 1431 O O . ALA A 1 178 ? -21.806 17.952 64.031 1.00 80.56 178 ALA A O 1
ATOM 1432 N N . HIS A 1 179 ? -21.558 15.935 63.066 1.00 79.31 179 HIS A N 1
ATOM 1433 C CA . HIS A 1 179 ? -22.373 15.213 64.040 1.00 79.31 179 HIS A CA 1
ATOM 1434 C C . HIS A 1 179 ? -21.709 15.159 65.429 1.00 79.31 179 HIS A C 1
ATOM 1436 O O . HIS A 1 179 ? -22.372 15.412 66.433 1.00 79.31 179 HIS A O 1
ATOM 1442 N N . GLU A 1 180 ? -20.400 14.897 65.502 1.00 80.19 180 GLU A N 1
ATOM 1443 C CA . GLU A 1 180 ? -19.635 14.909 66.764 1.00 80.19 180 GLU A CA 1
ATOM 1444 C C . GLU A 1 180 ? -19.677 16.280 67.458 1.00 80.19 180 GLU A C 1
ATOM 1446 O O . GLU A 1 180 ? -19.886 16.359 68.669 1.00 80.19 180 GLU A O 1
ATOM 1451 N N . LEU A 1 181 ? -19.554 17.374 66.697 1.00 78.00 181 LEU A N 1
ATOM 1452 C CA . LEU A 1 181 ? -19.616 18.733 67.245 1.00 78.00 181 LEU A CA 1
ATOM 1453 C C . LEU A 1 181 ? -20.997 19.076 67.818 1.00 78.00 181 LEU A C 1
ATOM 1455 O O . LEU A 1 181 ? -21.077 19.705 68.870 1.00 78.00 181 LEU A O 1
ATOM 1459 N N . LEU A 1 182 ? -22.084 18.649 67.167 1.00 75.50 182 LEU A N 1
ATOM 1460 C CA . LEU A 1 182 ? -23.446 18.861 67.674 1.00 75.50 182 LEU A CA 1
ATOM 1461 C C . LEU A 1 182 ? -23.721 18.051 68.948 1.00 75.50 182 LEU A C 1
ATOM 1463 O O . LEU A 1 182 ? -24.321 18.570 69.890 1.00 75.50 182 LEU A O 1
ATOM 1467 N N . VAL A 1 183 ? -23.255 16.801 69.005 1.00 75.81 183 VAL A N 1
ATOM 1468 C CA . VAL A 1 183 ? -23.386 15.952 70.200 1.00 75.81 183 VAL A CA 1
ATOM 1469 C C . VAL A 1 183 ? -22.551 16.510 71.360 1.00 75.81 183 VAL A C 1
ATOM 1471 O O . VAL A 1 183 ? -23.053 16.603 72.481 1.00 75.81 183 VAL A O 1
ATOM 1474 N N . GLY A 1 184 ? -21.320 16.956 71.091 1.00 72.06 184 GLY A N 1
ATOM 1475 C CA . GLY A 1 184 ? -20.446 17.575 72.090 1.00 72.06 184 GLY A CA 1
ATOM 1476 C C . GLY A 1 184 ? -21.000 18.887 72.659 1.00 72.06 184 GLY A C 1
ATOM 1477 O O . GLY A 1 184 ? -20.951 19.095 73.870 1.00 72.06 184 GLY A O 1
ATOM 1478 N N . ASN A 1 185 ? -21.592 19.748 71.822 1.00 68.25 185 ASN A N 1
ATOM 1479 C CA . ASN A 1 185 ? -22.185 21.010 72.284 1.00 68.25 185 ASN A CA 1
ATOM 1480 C C . ASN A 1 185 ? -23.458 20.795 73.121 1.00 68.25 185 ASN A C 1
ATOM 1482 O O . ASN A 1 185 ? -23.674 21.493 74.111 1.00 68.25 185 ASN A O 1
ATOM 1486 N N . ASN A 1 186 ? -24.287 19.808 72.764 1.00 63.88 186 ASN A N 1
ATOM 1487 C CA . ASN A 1 186 ? -25.500 19.483 73.520 1.00 63.88 186 ASN A CA 1
ATOM 1488 C C . ASN A 1 186 ? -25.185 18.864 74.891 1.00 63.88 186 ASN A C 1
ATOM 1490 O O . ASN A 1 186 ? -25.882 19.146 75.865 1.00 63.88 186 ASN A O 1
ATOM 1494 N N . ALA A 1 187 ? -24.109 18.076 74.998 1.00 60.62 187 ALA A N 1
ATOM 1495 C CA . ALA A 1 187 ? -23.644 17.540 76.278 1.00 60.62 187 ALA A CA 1
ATOM 1496 C C . ALA A 1 187 ? -23.176 18.645 77.243 1.00 60.62 187 ALA A C 1
ATOM 1498 O O . ALA A 1 187 ? -23.342 18.518 78.454 1.00 60.62 187 ALA A O 1
ATOM 1499 N N . HIS A 1 188 ? -22.645 19.752 76.716 1.00 57.38 188 HIS A N 1
ATOM 1500 C CA . HIS A 1 188 ? -22.163 20.875 77.521 1.00 57.38 188 HIS A CA 1
ATOM 1501 C C . HIS A 1 188 ? -23.287 21.791 78.047 1.00 57.38 188 HIS A C 1
ATOM 1503 O O . HIS A 1 188 ? -23.086 22.465 79.055 1.00 57.38 188 HIS A O 1
ATOM 1509 N N . MET A 1 189 ? -24.465 21.807 77.405 1.00 57.41 189 MET A N 1
ATOM 1510 C CA . MET A 1 189 ? -25.643 22.555 77.882 1.00 57.41 189 MET A CA 1
ATOM 1511 C C . MET A 1 189 ? -26.511 21.780 78.882 1.00 57.41 189 MET A C 1
ATOM 1513 O O . MET A 1 189 ? -27.250 22.399 79.635 1.00 57.41 189 MET A O 1
ATOM 1517 N N . ALA A 1 190 ? -26.429 20.448 78.917 1.00 57.16 190 ALA A N 1
ATOM 1518 C CA . ALA A 1 190 ? -27.201 19.617 79.848 1.00 57.16 190 ALA A CA 1
ATOM 1519 C C . ALA A 1 190 ? -26.575 19.501 81.259 1.00 57.16 190 ALA A C 1
ATOM 1521 O O . ALA A 1 190 ? -27.144 18.841 82.125 1.00 57.16 190 ALA A O 1
ATOM 1522 N N . GLY A 1 191 ? -25.395 20.096 81.477 1.00 55.56 191 GLY A N 1
ATOM 1523 C CA . GLY A 1 191 ? -24.651 20.071 82.746 1.00 55.56 191 GLY A CA 1
ATOM 1524 C C . GLY A 1 191 ? -24.716 21.361 83.576 1.00 55.56 191 GLY A C 1
ATOM 1525 O O . GLY A 1 191 ? -23.952 21.487 84.533 1.00 55.56 191 GLY A O 1
ATOM 1526 N N . LEU A 1 192 ? -25.579 22.309 83.202 1.00 46.78 192 LEU A N 1
ATOM 1527 C CA . LEU A 1 192 ? -25.907 23.539 83.939 1.00 46.78 192 LEU A CA 1
ATOM 1528 C C . LEU A 1 192 ? -27.353 23.461 84.433 1.00 46.78 192 LEU A C 1
ATOM 1530 O O . LEU A 1 192 ? -27.594 23.922 85.570 1.00 46.78 192 LEU A O 1
#